Protein 3EGA (pdb70)

B-factor: mean 25.98, std 7.28, range [6.96, 54.52]

GO terms:
  GO:0001934 positive regulation of protein phosphorylation (P, IDA)
  GO:0043410 positive regulation of MAPK cascade (P, IDA)
  GO:0043123 positive regulation of can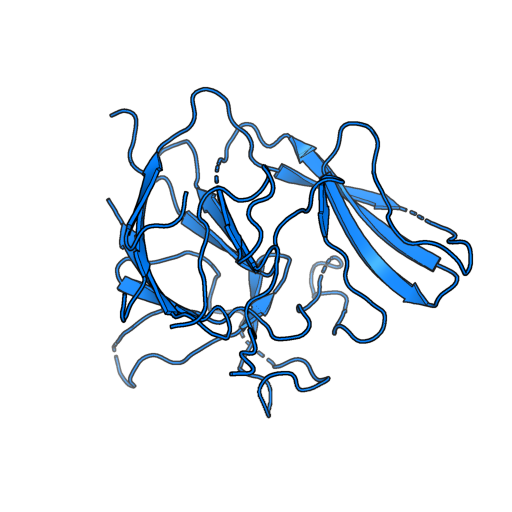onical NF-kappaB signal transduction (P, TAS)
  GO:0005829 cytosol (C, TAS)
  GO:0034450 ubiquitin-ubiquitin ligase activity (F, TAS)
  GO:0005515 protein binding (F, IPI)

Solvent-accessible surface area: 11486 Å² total

Organism: Homo sapiens (NCBI:txid9606)

Secondary structure (DSSP, 8-state):
---EEEEEEETT----SEEEEE--SS--EEEEEEE--B--TT-----BTTBEEEEEE-SSSBEEEEEEEEETTB--EEES--STT-SEE----------S-SS-EEEEEBSSTT--EEEEES---TTSEEEE-TTS-B---TT---B--SS-EE------------EE-TTS-EEPPPSSTT-SS----TT--SBPPTT-EEE-SS-EEEEEE-

Nearest PDB structures (foldseek):
  3ega-assembly1_A  TM=1.005E+00  e=2.856E-40  Homo sapiens
  3egb-assembly1_A  TM=9.283E-01  e=4.447E-31  Homo sapiens
  3egb-assembly2_B  TM=9.511E-01  e=1.484E-30  Homo sapiens
  6hc1-assembly2_B  TM=6.056E-01  e=3.692E-02  Bdellovibrio bacteriovorus HD100
  3umz-assembly1_A  TM=5.426E-01  e=3.692E-02  Homo sapiens

Sequence (214 aa):
EPVKYGELVVLGYRRKSRFALYKRPKANGVKPSTVHIISTPQASKAISCCKGQHSISYTLSRNQTVVVEYTHDKDTDFQVGRSTESPIDFVVVTDTQITQSTISRFACRIVCDRNEPYTARIFAAGFDSSSKNIFLLGEKAAKWKNPDGHDGLTTNGVLVHPRESQPGVVWREISVVCGDVYTLRETTRSAQQRGKVESETNVLQDGSLIDLCGATLLWRTA

Foldseek 3Di:
DLAWFWKKAWPLAVEHRIGTDGQDPFAPDKAWDDKDDFADLPDDDDADVPWAWEWAAQDSTDIIITTIHTDRFKHAWEWCAPPPRHRYHDFFSVDDDGFFHRTFKDWMWGSDPPTWIFIAGGAQDPSSYHYDHNLWDDDQDPVRHWTAHQQFKWKAACVDDGDAIWTATRVWDTFRDDPDGRDSDTGHDPVDTRTDDAQMWMDRGRIIMGIHGD

Radius of gyration: 16.95 Å; Cα contacts (8 Å, |Δi|>4): 552; chains: 1; bounding box: 41×47×41 Å

Structure (mmCIF, N/CA/C/O backbone):
data_3EGA
#
_entry.id   3EGA
#
_cell.length_a   83.650
_cell.length_b   86.137
_cell.length_c   162.767
_cell.angle_alpha   90.000
_cell.angle_beta   90.000
_cell.angle_gamma   90.000
#
_symmetry.space_group_name_H-M   'F 2 2 2'
#
loop_
_entity.id
_entity.type
_entity.pdbx_description
1 polymer 'Protein pellino homolog 2'
2 non-polymer 'SULFATE ION'
3 water water
#
loop_
_atom_site.group_PDB
_atom_site.id
_atom_site.type_symbol
_atom_site.label_atom_id
_atom_site.label_alt_id
_atom_site.label_comp_id
_atom_site.label_asym_id
_atom_site.label_entity_id
_atom_site.label_seq_id
_atom_site.pdbx_PDB_ins_code
_atom_site.Cartn_x
_atom_site.Cartn_y
_atom_site.Cartn_z
_atom_site.occupancy
_atom_site.B_iso_or_equiv
_atom_site.auth_seq_id
_atom_site.auth_comp_id
_atom_site.auth_asym_id
_atom_site.auth_atom_id
_atom_site.pdbx_PDB_model_num
ATOM 1 N N . GLU A 1 3 ? 48.519 27.668 40.434 1.00 45.29 15 GLU A N 1
ATOM 2 C CA . GLU A 1 3 ? 47.148 28.275 40.483 1.00 44.85 15 GLU A CA 1
ATOM 3 C C . GLU A 1 3 ? 46.272 27.594 39.426 1.00 43.64 15 GLU A C 1
ATOM 4 O O . GLU A 1 3 ? 45.955 28.215 38.411 1.00 45.13 15 GLU A O 1
ATOM 6 N N . PRO A 1 4 ? 45.849 26.331 39.658 1.00 42.01 16 PRO A N 1
ATOM 7 C CA . PRO A 1 4 ? 45.552 25.542 40.865 1.00 40.28 16 PRO A CA 1
ATOM 8 C C . PRO A 1 4 ? 46.303 26.016 42.098 1.00 38.22 16 PRO A C 1
ATOM 9 O O . PRO A 1 4 ? 47.508 25.805 42.188 1.00 39.08 16 PRO A O 1
ATOM 13 N N . VAL A 1 5 ? 45.598 26.658 43.026 1.00 35.73 17 VAL A N 1
ATOM 14 C CA . VAL A 1 5 ? 46.233 27.280 44.188 1.00 33.82 17 VAL A CA 1
ATOM 15 C C . VAL A 1 5 ? 46.959 26.215 45.020 1.00 32.44 17 VAL A C 1
ATOM 16 O O . VAL A 1 5 ? 46.348 25.232 45.419 1.00 30.33 17 VAL A O 1
ATOM 20 N N . LYS A 1 6 ? 48.256 26.414 45.226 1.00 30.39 18 LYS A N 1
ATOM 21 C CA . LYS A 1 6 ? 49.060 25.563 46.098 1.00 30.12 18 LYS A CA 1
ATOM 22 C C . LYS A 1 6 ? 49.085 26.180 47.506 1.00 29.46 18 LYS A C 1
ATOM 23 O O . LYS A 1 6 ? 49.503 27.340 47.681 1.00 28.72 18 LYS A O 1
ATOM 29 N N . TYR A 1 7 ? 48.628 25.406 48.505 1.00 27.57 19 TYR A N 1
ATOM 30 C CA . TYR A 1 7 ? 48.630 25.854 49.902 1.00 26.02 19 TYR A CA 1
ATOM 31 C C . TYR A 1 7 ? 50.019 25.774 50.541 1.00 25.79 19 TYR A C 1
ATOM 32 O O . TYR A 1 7 ? 50.388 26.607 51.375 1.00 25.85 19 TYR A O 1
ATOM 41 N N . GLY A 1 8 ? 50.762 24.741 50.163 1.00 26.30 20 GLY A N 1
ATOM 42 C CA . GLY A 1 8 ? 52.037 24.432 50.762 1.00 26.42 20 GLY A CA 1
ATOM 43 C C . GLY A 1 8 ? 52.458 22.995 50.519 1.00 27.02 20 GLY A C 1
ATOM 44 O O . GLY A 1 8 ? 51.868 22.281 49.707 1.00 26.11 20 GLY A O 1
ATOM 45 N N . GLU A 1 9 ? 53.482 22.574 51.260 1.00 27.12 21 GLU A N 1
ATOM 46 C CA . GLU A 1 9 ? 54.134 21.295 51.045 1.00 27.71 21 GLU A CA 1
ATOM 47 C C . GLU A 1 9 ? 54.531 20.688 52.377 1.00 27.45 21 GLU A C 1
ATOM 48 O O . GLU A 1 9 ? 55.044 21.406 53.246 1.00 27.20 21 GLU A O 1
ATOM 54 N N . LEU A 1 10 ? 54.278 19.382 52.528 1.00 27.22 22 LEU A N 1
ATOM 55 C CA . LEU A 1 10 ? 54.792 18.597 53.641 1.00 26.62 22 LEU A CA 1
ATOM 56 C C . LEU A 1 10 ? 55.960 17.757 53.188 1.00 26.78 22 LEU A C 1
ATOM 57 O O . LEU A 1 10 ? 55.915 17.099 52.146 1.00 27.04 22 LEU A O 1
ATOM 62 N N . VAL A 1 11 ? 57.014 17.789 53.977 1.00 27.17 23 VAL A N 1
ATOM 63 C CA . VAL A 1 11 ? 58.185 17.002 53.696 1.00 27.75 23 VAL A CA 1
ATOM 64 C C . VAL A 1 11 ? 58.482 16.080 54.865 1.00 27.38 23 VAL A C 1
ATOM 65 O O . VAL A 1 11 ? 58.497 16.517 56.023 1.00 27.76 23 VAL A O 1
ATOM 69 N N . VAL A 1 12 ? 58.708 14.809 54.557 1.00 26.85 24 VAL A N 1
ATOM 70 C CA . VAL A 1 12 ? 59.069 13.831 55.578 1.00 27.82 24 VAL A CA 1
ATOM 71 C C . VAL A 1 12 ? 60.568 13.939 55.828 1.00 28.03 24 VAL A C 1
ATOM 72 O O . VAL A 1 12 ? 61.381 13.716 54.916 1.00 27.51 24 VAL A O 1
ATOM 76 N N . LEU A 1 13 ? 60.937 14.274 57.056 1.00 28.25 25 LEU A N 1
ATOM 77 C CA . LEU A 1 13 ? 62.362 14.378 57.391 1.00 29.78 25 LEU A CA 1
ATOM 78 C C . LEU A 1 13 ? 62.957 13.000 57.678 1.00 31.42 25 LEU A C 1
ATOM 79 O O . LEU A 1 13 ? 62.318 12.153 58.294 1.00 30.68 25 LEU A O 1
ATOM 84 N N . GLY A 1 14 ? 64.173 12.759 57.197 1.00 32.89 26 GLY A N 1
ATOM 85 C CA . GLY A 1 14 ? 64.782 11.430 57.301 1.00 34.41 26 GLY A CA 1
ATOM 86 C C . GLY A 1 14 ? 64.202 10.341 56.399 1.00 35.47 26 GLY A C 1
ATOM 87 O O . GLY A 1 14 ? 64.334 9.156 56.698 1.00 35.70 26 GLY A O 1
ATOM 88 N N . TYR A 1 15 ? 63.538 10.751 55.319 1.00 36.19 27 TYR A N 1
ATOM 89 C CA . TYR A 1 15 ? 63.134 9.891 54.186 1.00 38.04 27 TYR A CA 1
ATOM 90 C C . TYR A 1 15 ? 61.636 9.670 54.089 1.00 38.63 27 TYR A C 1
ATOM 91 O O . TYR A 1 15 ? 61.098 9.546 52.978 1.00 40.33 27 TYR A O 1
ATOM 93 N N . ARG A 1 26 ? 49.078 7.994 48.805 1.00 44.14 38 ARG A N 1
ATOM 94 C CA . ARG A 1 26 ? 50.416 7.806 48.237 1.00 43.97 38 ARG A CA 1
ATOM 95 C C . ARG A 1 26 ? 51.544 8.018 49.266 1.00 43.59 38 ARG A C 1
ATOM 96 O O . ARG A 1 26 ? 51.467 8.919 50.112 1.00 42.89 38 ARG A O 1
ATOM 98 N N . ARG A 1 27 ? 52.566 7.159 49.189 1.00 43.29 39 ARG A N 1
ATOM 99 C CA . ARG A 1 27 ? 53.691 7.136 50.143 1.00 43.06 39 ARG A CA 1
ATOM 100 C C . ARG A 1 27 ? 55.003 7.641 49.525 1.00 42.88 39 ARG A C 1
ATOM 101 O O . ARG A 1 27 ? 55.737 6.907 48.837 1.00 43.04 39 ARG A O 1
ATOM 103 N N . LYS A 1 28 ? 55.295 8.905 49.799 1.00 42.05 40 LYS A N 1
ATOM 104 C CA . LYS A 1 28 ? 56.434 9.590 49.210 1.00 41.06 40 LYS A CA 1
ATOM 105 C C . LYS A 1 28 ? 57.148 10.407 50.283 1.00 39.46 40 LYS A C 1
ATOM 106 O O . LYS A 1 28 ? 56.668 10.534 51.408 1.00 38.62 40 LYS A O 1
ATOM 112 N N . SER A 1 29 ? 58.293 10.972 49.933 1.00 37.62 41 SER A N 1
ATOM 113 C CA . SER A 1 29 ? 59.013 11.818 50.868 1.00 36.38 41 SER A CA 1
ATOM 114 C C . SER A 1 29 ? 58.435 13.245 50.942 1.00 34.77 41 SER A C 1
ATOM 115 O O . SER A 1 29 ? 58.821 14.010 51.805 1.00 33.91 41 SER A O 1
ATOM 118 N N . ARG A 1 30 ? 57.517 13.580 50.037 1.00 33.52 42 ARG A N 1
ATOM 119 C CA . ARG A 1 30 ? 57.103 14.954 49.811 1.00 33.84 42 ARG A CA 1
ATOM 120 C C . ARG A 1 30 ? 55.619 14.977 49.391 1.00 32.29 42 ARG A C 1
ATOM 121 O O . ARG A 1 30 ? 55.191 14.155 48.577 1.00 32.32 42 ARG A O 1
ATOM 129 N N . PHE A 1 31 ? 54.835 15.900 49.942 1.00 30.44 43 PHE A N 1
ATOM 130 C CA . PHE A 1 31 ? 53.410 15.986 49.605 1.00 29.70 43 PHE A CA 1
ATOM 131 C C . PHE A 1 31 ? 52.944 17.428 49.386 1.00 28.83 43 PHE A C 1
ATOM 132 O O . PHE A 1 31 ? 53.007 18.257 50.291 1.00 27.57 43 PHE A O 1
ATOM 140 N N . ALA A 1 32 ? 52.496 17.721 48.169 1.00 27.30 44 ALA A N 1
ATOM 141 C CA . ALA A 1 32 ? 51.992 19.049 47.833 1.00 27.46 44 ALA A CA 1
ATOM 142 C C . ALA A 1 32 ? 50.502 19.136 48.119 1.00 26.59 44 ALA A C 1
ATOM 143 O O . ALA A 1 32 ? 49.733 18.267 47.678 1.00 27.25 44 ALA A O 1
ATOM 145 N N . LEU A 1 33 ? 50.097 20.170 48.853 1.00 25.88 45 LEU A N 1
ATOM 146 C CA . LEU A 1 33 ? 48.682 20.416 49.146 1.00 24.68 45 LEU A CA 1
ATOM 147 C C . LEU A 1 33 ? 48.088 21.483 48.208 1.00 25.04 45 LEU A C 1
ATOM 148 O O . LEU A 1 33 ? 48.499 22.634 48.237 1.00 25.22 45 LEU A O 1
ATOM 153 N N . TYR A 1 34 ? 47.105 21.092 47.413 1.00 25.19 46 TYR A N 1
ATOM 154 C CA . TYR A 1 34 ? 46.485 22.011 46.455 1.00 24.81 46 TYR A CA 1
ATOM 155 C C . TYR A 1 34 ? 45.023 22.217 46.737 1.00 24.51 46 TYR A C 1
ATOM 156 O O . TYR A 1 34 ? 44.318 21.278 47.134 1.00 24.24 46 TYR A O 1
ATOM 165 N N . LYS A 1 35 ? 44.540 23.430 46.461 1.00 23.47 47 LYS A N 1
ATOM 166 C CA . LYS A 1 35 ? 43.132 23.733 46.569 1.00 23.98 47 LYS A CA 1
ATOM 167 C C . LYS A 1 35 ? 42.318 22.705 45.769 1.00 24.41 47 LYS A C 1
ATOM 168 O O . LYS A 1 35 ? 42.605 22.437 44.593 1.00 23.66 47 LYS A O 1
ATOM 174 N N . ARG A 1 36 ? 41.350 22.074 46.428 1.00 22.68 48 ARG A N 1
ATOM 175 C CA . ARG A 1 36 ? 40.562 21.018 45.791 1.00 23.67 48 ARG A CA 1
ATOM 176 C C . ARG A 1 36 ? 39.518 21.559 44.799 1.00 23.98 48 ARG A C 1
ATOM 177 O O . ARG A 1 36 ? 39.027 22.664 44.976 1.00 23.75 48 ARG A O 1
ATOM 185 N N . PRO A 1 37 ? 39.146 20.755 43.775 1.00 25.16 49 PRO A N 1
ATOM 186 C CA . PRO A 1 37 ? 37.992 21.144 42.931 1.00 26.10 49 PRO A CA 1
ATOM 187 C C . PRO A 1 37 ? 36.730 21.516 43.719 1.00 27.09 49 PRO A C 1
ATOM 188 O O . PRO A 1 37 ? 36.053 22.467 43.364 1.00 28.07 49 PRO A O 1
ATOM 192 N N . LYS A 1 38 ? 36.432 20.782 44.801 1.00 27.20 50 LYS A N 1
ATOM 193 C CA . LYS A 1 38 ? 35.255 21.022 45.623 1.00 27.48 50 LYS A CA 1
ATOM 194 C C . LYS A 1 38 ? 35.703 21.010 47.082 1.00 25.75 50 LYS A C 1
ATOM 195 O O . LYS A 1 38 ? 36.496 20.157 47.458 1.00 25.67 50 LYS A O 1
ATOM 201 N N . ALA A 1 39 ? 35.201 21.941 47.875 1.00 25.17 51 ALA A N 1
ATOM 202 C CA . ALA A 1 39 ? 35.599 22.020 49.294 1.00 24.80 51 ALA A CA 1
ATOM 203 C C . ALA A 1 39 ? 35.256 20.691 49.974 1.00 23.78 51 ALA A C 1
ATOM 204 O O . ALA A 1 39 ? 34.179 20.145 49.745 1.00 24.22 51 ALA A O 1
ATOM 206 N N . ASN A 1 40 ? 36.180 20.177 50.790 1.00 23.23 52 ASN A N 1
ATOM 207 C CA . ASN A 1 40 ? 35.896 18.971 51.603 1.00 22.39 52 ASN A CA 1
ATOM 208 C C . ASN A 1 40 ? 36.054 19.217 53.093 1.00 22.22 52 ASN A C 1
ATOM 209 O O . ASN A 1 40 ? 36.071 18.268 53.884 1.00 21.96 52 ASN A O 1
ATOM 214 N N . GLY A 1 41 ? 36.180 20.490 53.465 1.00 22.89 53 GLY A N 1
ATOM 215 C CA . GLY A 1 41 ? 36.405 20.864 54.871 1.00 22.53 53 GLY A CA 1
ATOM 216 C C . GLY A 1 41 ? 35.220 20.538 55.764 1.00 22.33 53 GLY A C 1
ATOM 217 O O . GLY A 1 41 ? 34.080 20.375 55.291 1.00 21.71 53 GLY A O 1
ATOM 218 N N . VAL A 1 42 ? 35.480 20.440 57.070 1.00 21.65 54 VAL A N 1
ATOM 219 C CA . VAL A 1 42 ? 34.390 20.181 58.017 1.00 21.46 54 VAL A CA 1
ATOM 220 C C . VAL A 1 42 ? 34.501 21.108 59.227 1.00 21.72 54 VAL A C 1
ATOM 221 O O . VAL A 1 42 ? 35.599 21.611 59.554 1.00 20.33 54 VAL A O 1
ATOM 225 N N . LYS A 1 43 ? 33.356 21.338 59.858 1.00 21.14 55 LYS A N 1
ATOM 226 C CA . LYS A 1 43 ? 33.292 22.179 61.061 1.00 22.89 55 LYS A CA 1
ATOM 227 C C . LYS A 1 43 ? 32.403 21.552 62.122 1.00 22.50 55 LYS A C 1
ATOM 228 O O . LYS A 1 43 ? 31.454 20.868 61.774 1.00 21.14 55 LYS A O 1
ATOM 234 N N . PRO A 1 44 ? 32.701 21.798 63.417 1.00 23.76 56 PRO A N 1
ATOM 235 C CA . PRO A 1 44 ? 31.850 21.246 64.489 1.00 24.25 56 PRO A CA 1
ATOM 236 C C . PRO A 1 44 ? 30.408 21.753 64.443 1.00 24.30 56 PRO A C 1
ATOM 237 O O . PRO A 1 44 ? 30.157 22.932 64.144 1.00 24.64 56 PRO A O 1
ATOM 241 N N . SER A 1 45 ? 29.480 20.838 64.710 1.00 24.38 57 SER A N 1
ATOM 242 C CA . SER A 1 45 ? 28.053 21.081 64.623 1.00 24.92 57 SER A CA 1
ATOM 243 C C . SER A 1 45 ? 27.374 20.401 65.825 1.00 25.16 57 SER A C 1
ATOM 244 O O . SER A 1 45 ? 27.928 20.420 66.933 1.00 26.29 57 SER A O 1
ATOM 247 N N . THR A 1 46 ? 26.227 19.764 65.605 1.00 24.52 58 THR A N 1
ATOM 248 C CA . THR A 1 46 ? 25.350 19.324 66.702 1.00 25.57 58 THR A CA 1
ATOM 249 C C . THR A 1 46 ? 26.037 18.298 67.610 1.00 24.68 58 THR A C 1
ATOM 250 O O . THR A 1 46 ? 26.739 17.426 67.124 1.00 23.44 58 THR A O 1
ATOM 254 N N . VAL A 1 47 ? 25.823 18.440 68.917 1.00 24.61 59 VAL A N 1
ATOM 255 C CA . VAL A 1 47 ? 26.393 17.521 69.908 1.00 24.31 59 VAL A CA 1
ATOM 256 C C . VAL A 1 47 ? 25.303 16.548 70.370 1.00 24.78 59 VAL A C 1
ATOM 257 O O . VAL A 1 47 ? 24.189 16.985 70.703 1.00 24.00 59 VAL A O 1
ATOM 261 N N . HIS A 1 48 ? 25.619 15.249 70.399 1.00 24.81 60 HIS A N 1
ATOM 262 C CA . HIS A 1 48 ? 24.660 14.206 70.783 1.00 26.00 60 HIS A CA 1
ATOM 263 C C . HIS A 1 48 ? 25.203 13.362 71.926 1.00 26.30 60 HIS A C 1
ATOM 264 O O . HIS A 1 48 ? 26.391 13.070 71.983 1.00 25.54 60 HIS A O 1
ATOM 279 N N . ILE A 1 50 ? 24.963 9.682 73.157 1.00 24.91 62 ILE A N 1
ATOM 280 C CA A ILE A 1 50 ? 24.534 8.398 72.594 0.50 24.35 62 ILE A CA 1
ATOM 281 C CA B ILE A 1 50 ? 24.459 8.414 72.646 0.50 24.12 62 ILE A CA 1
ATOM 282 C C . ILE A 1 50 ? 24.770 7.235 73.558 1.00 24.16 62 ILE A C 1
ATOM 283 O O . ILE A 1 50 ? 25.834 7.159 74.176 1.00 22.60 62 ILE A O 1
ATOM 292 N N . SER A 1 51 ? 23.803 6.314 73.643 1.00 24.11 63 SER A N 1
ATOM 293 C CA . SER A 1 51 ? 23.983 5.071 74.391 1.00 24.89 63 SER A CA 1
ATOM 294 C C . SER A 1 51 ? 24.643 4.023 73.511 1.00 24.58 63 SER A C 1
ATOM 295 O O . SER A 1 51 ? 24.225 3.798 72.366 1.00 24.19 63 SER A O 1
ATOM 298 N N . THR A 1 52 ? 25.675 3.387 74.047 1.00 24.06 64 THR A N 1
ATOM 299 C CA . THR A 1 52 ? 26.463 2.392 73.305 1.00 23.89 64 THR A CA 1
ATOM 300 C C . THR A 1 52 ? 26.361 0.983 73.907 1.00 25.19 64 THR A C 1
ATOM 301 O O . THR A 1 52 ? 26.530 0.820 75.118 1.00 23.39 64 THR A O 1
ATOM 305 N N . PRO A 1 53 ? 26.158 -0.051 73.047 1.00 26.37 65 PRO A N 1
ATOM 306 C CA . PRO A 1 53 ? 26.195 -1.427 73.565 1.00 26.44 65 PRO A CA 1
ATOM 307 C C . PRO A 1 53 ? 27.618 -1.786 73.983 1.00 27.00 65 PRO A C 1
ATOM 308 O O . PRO A 1 53 ? 28.583 -1.189 73.494 1.00 26.05 65 PRO A O 1
ATOM 312 N N . GLN A 1 54 ? 27.744 -2.751 74.883 1.00 27.83 66 GLN A N 1
ATOM 313 C CA . GLN A 1 54 ? 29.082 -3.202 75.310 1.00 28.88 66 GLN A CA 1
ATOM 314 C C . GLN A 1 54 ? 29.956 -3.580 74.109 1.00 28.46 66 GLN A C 1
ATOM 315 O O . GLN A 1 54 ? 31.172 -3.377 74.117 1.00 28.85 66 GLN A O 1
ATOM 321 N N . ALA A 1 55 ? 29.327 -4.095 73.064 1.00 27.55 67 ALA A N 1
ATOM 322 C CA . ALA A 1 55 ? 30.081 -4.609 71.929 1.00 28.02 67 ALA A CA 1
ATOM 323 C C . ALA A 1 55 ? 30.401 -3.554 70.841 1.00 26.96 67 ALA A C 1
ATOM 324 O O . ALA A 1 55 ? 30.958 -3.900 69.807 1.00 26.62 67 ALA A O 1
ATOM 326 N N . SER A 1 56 ? 30.066 -2.282 71.074 1.00 27.75 68 SER A N 1
ATOM 327 C CA . SER A 1 56 ? 30.260 -1.227 70.048 1.00 27.74 68 SER A CA 1
ATOM 328 C C . SER A 1 56 ? 31.706 -1.157 69.562 1.00 27.51 68 SER A C 1
ATOM 329 O O . SER A 1 56 ? 32.651 -1.097 70.379 1.00 26.77 68 SER A O 1
ATOM 332 N N . LYS A 1 57 ? 31.862 -1.192 68.239 1.00 26.69 69 LYS A N 1
ATOM 333 C CA . LYS A 1 57 ? 33.177 -1.127 67.564 1.00 27.98 69 LYS A CA 1
ATOM 334 C C . LYS A 1 57 ? 33.345 0.107 66.666 1.00 28.24 69 LYS A C 1
ATOM 335 O O . LYS A 1 57 ? 34.476 0.524 66.365 1.00 27.59 69 LYS A O 1
ATOM 341 N N . ALA A 1 58 ? 32.228 0.677 66.209 1.00 29.13 70 ALA A N 1
ATOM 342 C CA . ALA A 1 58 ? 32.279 1.895 65.395 1.00 28.87 70 ALA A CA 1
ATOM 343 C C . ALA A 1 58 ? 30.998 2.692 65.548 1.00 29.57 70 ALA A C 1
ATOM 344 O O . ALA A 1 58 ? 29.919 2.112 65.742 1.00 28.92 70 ALA A O 1
ATOM 346 N N . ILE A 1 59 ? 31.133 4.016 65.472 1.00 29.34 71 ILE A N 1
ATOM 347 C CA . ILE A 1 59 ? 29.991 4.931 65.464 1.00 30.18 71 ILE A CA 1
ATOM 348 C C . ILE A 1 59 ? 30.093 5.780 64.196 1.00 30.54 71 ILE A C 1
ATOM 349 O O . ILE A 1 59 ? 31.193 6.182 63.773 1.00 30.41 71 ILE A O 1
ATOM 354 N N . SER A 1 60 ? 28.946 6.039 63.579 1.00 30.68 72 SER A N 1
ATOM 355 C CA . SER A 1 60 ? 28.901 6.831 62.356 1.00 31.76 72 SER A CA 1
ATOM 356 C C . SER A 1 60 ? 27.653 7.716 62.339 1.00 31.33 72 SER A C 1
ATOM 357 O O . SER A 1 60 ? 26.572 7.290 62.747 1.00 31.64 72 SER A O 1
ATOM 360 N N . CYS A 1 61 ? 27.833 8.950 61.876 1.00 31.52 73 CYS A N 1
ATOM 361 C CA A CYS A 1 61 ? 26.724 9.866 61.702 0.50 31.49 73 CYS A CA 1
ATOM 362 C CA B CYS A 1 61 ? 26.739 9.903 61.698 0.50 31.57 73 CYS A CA 1
ATOM 363 C C . CYS A 1 61 ? 26.356 9.914 60.224 1.00 31.93 73 CYS A C 1
ATOM 364 O O . CYS A 1 61 ? 27.151 10.372 59.389 1.00 31.48 73 CYS A O 1
ATOM 369 N N . LYS A 1 62 ? 25.155 9.434 59.905 1.00 31.76 74 LYS A N 1
ATOM 370 C CA . LYS A 1 62 ? 24.706 9.338 58.507 1.00 31.67 74 LYS A CA 1
ATOM 371 C C . LYS A 1 62 ? 24.987 10.616 57.716 1.00 31.36 74 LYS A C 1
ATOM 372 O O . LYS A 1 62 ? 24.479 11.687 58.041 1.00 31.05 74 LYS A O 1
ATOM 374 N N . GLY A 1 63 ? 25.834 10.490 56.701 1.00 31.28 75 GLY A N 1
ATOM 375 C CA . GLY A 1 63 ? 26.105 11.578 55.770 1.00 30.74 75 GLY A CA 1
ATOM 376 C C . GLY A 1 63 ? 27.083 12.625 56.271 1.00 30.32 75 GLY A C 1
ATOM 377 O O . GLY A 1 63 ? 27.405 13.568 55.524 1.00 30.14 75 GLY A O 1
ATOM 378 N N . GLN A 1 64 ? 27.574 12.451 57.511 1.00 28.37 76 GLN A N 1
ATOM 379 C CA . GLN A 1 64 ? 28.428 13.461 58.171 1.00 27.04 76 GLN A CA 1
ATOM 380 C C . GLN A 1 64 ? 29.677 12.861 58.813 1.00 25.40 76 GLN A C 1
ATOM 381 O O . GLN A 1 64 ? 29.788 11.645 58.994 1.00 25.12 76 GLN A O 1
ATOM 387 N N . HIS A 1 65 ? 30.610 13.746 59.151 1.00 23.48 77 HIS A N 1
ATOM 388 C CA . HIS A 1 65 ? 31.809 13.373 59.902 1.00 22.21 77 HIS A CA 1
ATOM 389 C C . HIS A 1 65 ? 31.447 13.497 61.378 1.00 21.30 77 HIS A C 1
ATOM 390 O O . HIS A 1 65 ? 30.448 14.121 61.726 1.00 21.25 77 HIS A O 1
ATOM 397 N N . SER A 1 66 ? 32.242 12.904 62.261 1.00 20.68 78 SER A N 1
ATOM 398 C CA . SER A 1 66 ? 31.880 13.004 63.697 1.00 19.57 78 SER A CA 1
ATOM 399 C C . SER A 1 66 ? 33.104 12.767 64.554 1.00 18.61 78 SER A C 1
ATOM 400 O O . SER A 1 66 ? 34.058 12.129 64.099 1.00 17.54 78 SER A O 1
ATOM 403 N N . ILE A 1 67 ? 33.099 13.312 65.773 1.00 17.36 79 ILE A N 1
ATOM 404 C CA . ILE A 1 67 ? 34.138 12.919 66.751 1.00 17.93 79 ILE A CA 1
ATOM 405 C C . ILE A 1 67 ? 33.416 12.308 67.959 1.00 17.94 79 ILE A C 1
ATOM 406 O O . ILE A 1 67 ? 32.504 12.924 68.473 1.00 18.37 79 ILE A O 1
ATOM 411 N N . SER A 1 68 ? 33.882 11.145 68.393 1.00 17.74 80 SER A N 1
ATOM 412 C CA . SER A 1 68 ? 33.303 10.367 69.523 1.00 18.80 80 SER A CA 1
ATOM 413 C C . SER A 1 68 ? 34.165 10.534 70.760 1.00 17.82 80 SER A C 1
ATOM 414 O O . SER A 1 68 ? 35.328 10.149 70.769 1.00 17.61 80 SER A O 1
ATOM 417 N N . TYR A 1 69 ? 33.587 11.138 71.788 1.00 17.87 81 TYR A N 1
ATOM 418 C CA . TYR A 1 69 ? 34.262 11.280 73.081 1.00 18.11 81 TYR A CA 1
ATOM 419 C C . TYR A 1 69 ? 33.652 10.252 74.027 1.00 18.74 81 TYR A C 1
ATOM 420 O O . TYR A 1 69 ? 32.588 10.494 74.582 1.00 17.79 81 TYR A O 1
ATOM 429 N N . THR A 1 70 ? 34.345 9.123 74.214 1.00 20.47 82 THR A N 1
ATOM 430 C CA . THR A 1 70 ? 33.841 8.005 75.035 1.00 22.55 82 THR A CA 1
ATOM 431 C C . THR A 1 70 ? 33.851 8.400 76.539 1.00 23.64 82 THR A C 1
ATOM 432 O O . THR A 1 70 ? 34.919 8.667 77.115 1.00 24.99 82 THR A O 1
ATOM 436 N N . LEU A 1 71 ? 32.682 8.421 77.173 1.00 22.65 83 LEU A N 1
ATOM 437 C CA . LEU A 1 71 ? 32.570 8.784 78.600 1.00 22.09 83 LEU A CA 1
ATOM 438 C C . LEU A 1 71 ? 32.701 7.546 79.500 1.00 22.39 83 LEU A C 1
ATOM 439 O O . LEU A 1 71 ? 33.245 7.609 80.616 1.00 21.30 83 LEU A O 1
ATOM 444 N N . SER A 1 72 ? 32.173 6.438 78.993 1.00 21.05 84 SER A N 1
ATOM 445 C CA . SER A 1 72 ? 32.150 5.163 79.692 1.00 20.13 84 SER A CA 1
ATOM 446 C C . SER A 1 72 ? 31.839 4.106 78.625 1.00 20.78 84 SER A C 1
ATOM 447 O O . SER A 1 72 ? 31.631 4.444 77.463 1.00 19.50 84 SER A O 1
ATOM 450 N N . ARG A 1 73 ? 31.770 2.834 79.017 1.00 21.65 85 ARG A N 1
ATOM 451 C CA . ARG A 1 73 ? 31.368 1.822 78.053 1.00 23.81 85 ARG A CA 1
ATOM 452 C C . ARG A 1 73 ? 29.877 1.957 77.678 1.00 22.84 85 ARG A C 1
ATOM 453 O O . ARG A 1 73 ? 29.441 1.338 76.722 1.00 22.34 85 ARG A O 1
ATOM 461 N N . ASN A 1 74 ? 29.124 2.785 78.419 1.00 21.92 86 ASN A N 1
ATOM 462 C CA . ASN A 1 74 ? 27.675 2.939 78.189 1.00 21.30 86 ASN A CA 1
ATOM 463 C C . ASN A 1 74 ? 27.283 4.172 77.400 1.00 20.43 86 ASN A C 1
ATOM 464 O O . ASN A 1 74 ? 26.228 4.188 76.815 1.00 19.67 86 ASN A O 1
ATOM 469 N N . GLN A 1 75 ? 28.105 5.215 77.409 1.00 20.21 87 GLN A N 1
ATOM 470 C CA . GLN A 1 75 ? 27.696 6.467 76.778 1.00 20.29 87 GLN A CA 1
ATOM 471 C C . GLN A 1 75 ? 28.875 7.194 76.124 1.00 19.37 87 GLN A C 1
ATOM 472 O O . GLN A 1 75 ? 29.979 7.222 76.648 1.00 20.15 87 GLN A O 1
ATOM 478 N N . THR A 1 76 ? 28.594 7.788 74.975 1.00 19.41 88 THR A N 1
ATOM 479 C CA . THR A 1 76 ? 29.602 8.537 74.230 1.00 18.55 88 THR A CA 1
ATOM 480 C C . THR A 1 76 ? 28.951 9.874 73.865 1.00 18.83 88 THR A C 1
ATOM 481 O O . THR A 1 76 ? 27.758 9.929 73.533 1.00 19.07 88 THR A O 1
ATOM 485 N N . VAL A 1 77 ? 29.720 10.953 73.988 1.00 17.84 89 VAL A N 1
ATOM 486 C CA . VAL A 1 77 ? 29.342 12.225 73.392 1.00 18.29 89 VAL A CA 1
ATOM 487 C C . VAL A 1 77 ? 29.817 12.234 71.939 1.00 18.69 89 VAL A C 1
ATOM 488 O O . VAL A 1 77 ? 31.000 12.058 71.691 1.00 18.32 89 VAL A O 1
ATOM 492 N N . VAL A 1 78 ? 28.878 12.423 71.000 1.00 18.29 90 VAL A N 1
ATOM 493 C CA . VAL A 1 78 ? 29.196 12.456 69.576 1.00 19.60 90 VAL A CA 1
ATOM 494 C C . VAL A 1 78 ? 29.012 13.873 69.066 1.00 20.20 90 VAL A C 1
ATOM 495 O O . VAL A 1 78 ? 27.893 14.406 69.108 1.00 20.58 90 VAL A O 1
ATOM 499 N N . VAL A 1 79 ? 30.115 14.472 68.598 1.00 20.32 91 VAL A N 1
ATOM 500 C CA . VAL A 1 79 ? 30.064 15.820 68.024 1.00 20.08 91 VAL A CA 1
ATOM 501 C C . VAL A 1 79 ? 30.006 15.636 66.508 1.00 20.59 91 VAL A C 1
ATOM 502 O O . VAL A 1 79 ? 30.947 15.128 65.897 1.00 19.46 91 VAL A O 1
ATOM 506 N N . GLU A 1 80 ? 28.874 16.021 65.934 1.00 21.40 92 GLU A N 1
ATOM 507 C CA . GLU A 1 80 ? 28.680 15.958 64.496 1.00 23.67 92 GLU A CA 1
ATOM 508 C C . GLU A 1 80 ? 29.508 17.096 63.839 1.00 23.04 92 GLU A C 1
ATOM 509 O O . GLU A 1 80 ? 29.640 18.162 64.409 1.00 24.70 92 GLU A O 1
ATOM 515 N N . TYR A 1 81 ? 30.092 16.817 62.679 1.00 22.92 93 TYR A N 1
ATOM 516 C CA . TYR A 1 81 ? 30.904 17.766 61.900 1.00 23.30 93 TYR A CA 1
ATOM 517 C C . TYR A 1 81 ? 30.376 17.863 60.483 1.00 24.79 93 TYR A C 1
ATOM 518 O O . TYR A 1 81 ? 30.419 16.884 59.713 1.00 25.49 93 TYR A O 1
ATOM 527 N N . THR A 1 82 ? 29.918 19.059 60.144 1.00 24.57 94 THR A N 1
ATOM 528 C CA . THR A 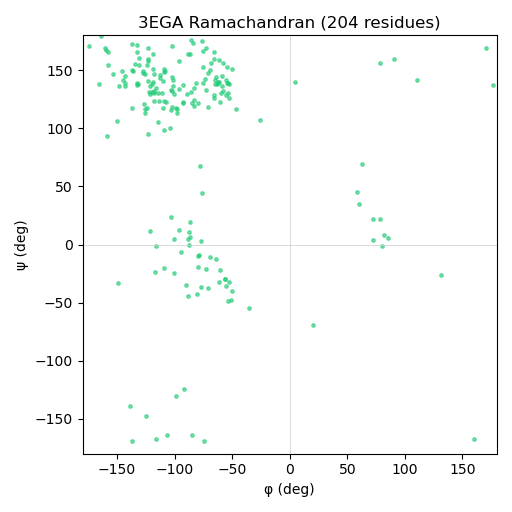1 82 ? 29.183 19.293 58.897 1.00 26.22 94 THR A CA 1
ATOM 529 C C . THR A 1 82 ? 30.089 19.950 57.828 1.00 26.12 94 THR A C 1
ATOM 530 O O . THR A 1 82 ? 31.207 20.368 58.117 1.00 23.87 94 THR A O 1
ATOM 534 N N . HIS A 1 83 ? 29.593 20.036 56.594 1.00 26.10 95 HIS A N 1
ATOM 535 C CA . HIS A 1 83 ? 30.351 20.620 55.494 1.00 26.81 95 HIS A CA 1
ATOM 536 C C . HIS A 1 83 ? 30.784 22.065 55.761 1.00 27.14 95 HIS A C 1
ATOM 537 O O . HIS A 1 83 ? 29.978 22.898 56.225 1.00 27.25 95 HIS A O 1
ATOM 544 N N . ASP A 1 84 ? 32.070 22.335 55.504 1.00 26.89 96 ASP A N 1
ATOM 545 C CA . ASP A 1 84 ? 32.618 23.684 55.540 1.00 27.44 96 ASP A CA 1
ATOM 546 C C . ASP A 1 84 ? 33.057 24.071 54.120 1.00 27.37 96 ASP A C 1
ATOM 547 O O . ASP A 1 84 ? 34.073 23.592 53.616 1.00 26.16 96 ASP A O 1
ATOM 552 N N . LYS A 1 85 ? 32.251 24.933 53.493 1.00 27.93 97 LYS A N 1
ATOM 553 C CA . LYS A 1 85 ? 32.494 25.456 52.141 1.00 28.80 97 LYS A CA 1
ATOM 554 C C . LYS A 1 85 ? 33.820 26.238 52.008 1.00 28.47 97 LYS A C 1
ATOM 555 O O . LYS A 1 85 ? 34.374 26.391 50.902 1.00 28.79 97 LYS A O 1
ATOM 561 N N . ASP A 1 86 ? 34.333 26.722 53.134 1.00 27.84 98 ASP A N 1
ATOM 562 C CA . ASP A 1 86 ? 35.512 27.595 53.137 1.00 27.99 98 ASP A CA 1
ATOM 563 C C . ASP A 1 86 ? 36.864 26.924 53.351 1.00 26.61 98 ASP A C 1
ATOM 564 O O . ASP A 1 86 ? 37.877 27.603 53.321 1.00 26.40 98 ASP A O 1
ATOM 569 N N . THR A 1 87 ? 36.892 25.624 53.645 1.00 25.75 99 THR A N 1
ATOM 570 C CA . THR A 1 87 ? 38.181 24.977 53.853 1.00 24.32 99 THR A CA 1
ATOM 571 C C . THR A 1 87 ? 38.355 23.677 53.079 1.00 23.62 99 THR A C 1
ATOM 572 O O . THR A 1 87 ? 37.389 23.055 52.640 1.00 23.42 99 THR A O 1
ATOM 576 N N . ASP A 1 88 ? 39.622 23.294 52.926 1.00 22.97 100 ASP A N 1
ATOM 577 C CA . ASP A 1 88 ? 39.962 21.982 52.434 1.00 22.10 100 ASP A CA 1
ATOM 578 C C . ASP A 1 88 ? 40.690 21.255 53.548 1.00 22.05 100 ASP A C 1
ATOM 579 O O . ASP A 1 88 ? 41.403 21.872 54.338 1.00 20.61 100 ASP A O 1
ATOM 592 N N . PHE A 1 90 ? 43.133 17.783 54.556 1.00 19.43 102 PHE A N 1
ATOM 593 C CA . PHE A 1 90 ? 44.067 16.783 54.096 1.00 19.47 102 PHE A CA 1
ATOM 594 C C . PHE A 1 90 ? 44.470 15.958 55.316 1.00 18.94 102 PHE A C 1
ATOM 595 O O . PHE A 1 90 ? 44.714 16.534 56.377 1.00 19.13 102 PHE A O 1
ATOM 603 N N . GLN A 1 91 ? 44.540 14.639 55.158 1.00 17.38 103 GLN A N 1
ATOM 604 C CA . GLN A 1 91 ? 44.847 13.747 56.290 1.00 17.54 103 GLN A CA 1
ATOM 605 C C . GLN A 1 91 ? 46.124 12.963 56.079 1.00 17.80 103 GLN A C 1
ATOM 606 O O . GLN A 1 91 ? 46.365 12.447 54.998 1.00 17.90 103 GLN A O 1
ATOM 612 N N . VAL A 1 92 ? 46.882 12.837 57.164 1.00 17.79 104 VAL A N 1
ATOM 613 C CA . VAL A 1 92 ? 48.148 12.143 57.166 1.00 17.92 104 VAL A CA 1
ATOM 614 C C . VAL A 1 92 ? 48.010 10.995 58.159 1.00 17.81 104 VAL A C 1
ATOM 615 O O . VAL A 1 92 ? 47.421 11.167 59.219 1.00 16.88 104 VAL A O 1
ATOM 619 N N . GLY A 1 93 ? 48.536 9.831 57.790 1.00 17.86 105 GLY A N 1
ATOM 620 C CA . GLY A 1 93 ? 48.475 8.659 58.669 1.00 18.59 105 GLY A CA 1
ATOM 621 C C . GLY A 1 93 ? 49.250 7.491 58.103 1.00 18.76 105 GLY A C 1
ATOM 622 O O . GLY A 1 93 ? 49.686 7.532 56.959 1.00 19.31 105 GLY A O 1
ATOM 623 N N . ARG A 1 94 ? 49.413 6.452 58.916 1.00 18.49 106 ARG A N 1
ATOM 624 C CA . ARG A 1 94 ? 50.076 5.219 58.488 1.00 19.50 106 ARG A CA 1
ATOM 625 C C . ARG A 1 94 ? 49.107 4.334 57.683 1.00 19.43 106 ARG A C 1
ATOM 626 O O . ARG A 1 94 ? 49.549 3.480 56.900 1.00 19.48 106 ARG A O 1
ATOM 634 N N . SER A 1 95 ? 47.802 4.578 57.840 1.00 18.96 107 SER A N 1
ATOM 635 C CA . SER A 1 95 ? 46.752 3.851 57.064 1.00 20.40 107 SER A CA 1
ATOM 636 C C . SER A 1 95 ? 46.816 4.146 55.581 1.00 20.59 107 SER A C 1
ATOM 637 O O . SER A 1 95 ? 47.073 5.294 55.164 1.00 19.78 107 SER A O 1
ATOM 640 N N . THR A 1 96 ? 46.580 3.111 54.778 1.00 21.30 108 THR A N 1
ATOM 641 C CA . THR A 1 96 ? 46.506 3.305 53.333 1.00 22.13 108 THR A CA 1
ATOM 642 C C . THR A 1 96 ? 45.055 3.352 52.860 1.00 22.90 108 THR A C 1
ATOM 643 O O . THR A 1 96 ? 44.803 3.438 51.643 1.00 23.11 108 THR A O 1
ATOM 647 N N . GLU A 1 97 ? 44.108 3.312 53.809 1.00 22.63 109 GLU A N 1
ATOM 648 C CA . GLU A 1 97 ? 42.699 3.529 53.485 1.00 23.13 109 GLU A CA 1
ATOM 649 C C . GLU A 1 97 ? 42.430 4.879 52.812 1.00 22.63 109 GLU A C 1
ATOM 650 O O . GLU A 1 97 ? 43.218 5.814 52.949 1.00 22.37 109 GLU A O 1
ATOM 656 N N . SER A 1 98 ? 41.321 4.950 52.066 1.00 21.90 110 SER A N 1
ATOM 657 C CA . SER A 1 98 ? 41.030 6.150 51.260 1.00 22.53 110 SER A CA 1
ATOM 658 C C . SER A 1 98 ? 40.976 7.517 52.009 1.00 22.60 110 SER A C 1
ATOM 659 O O . SER A 1 98 ? 41.273 8.551 51.394 1.00 22.09 110 SER A O 1
ATOM 662 N N . PRO A 1 99 ? 40.587 7.550 53.311 1.00 21.04 111 PRO A N 1
ATOM 663 C CA . PRO A 1 99 ? 40.646 8.881 53.967 1.00 20.43 111 PRO A CA 1
ATOM 664 C C . PRO A 1 99 ? 42.042 9.514 54.103 1.00 19.80 111 PRO A C 1
ATOM 665 O O . PRO A 1 99 ? 42.132 10.646 54.478 1.00 19.63 111 PRO A O 1
ATOM 669 N N . ILE A 1 100 ? 43.109 8.765 53.866 1.00 19.37 112 ILE A N 1
ATOM 670 C CA . ILE A 1 100 ? 44.447 9.281 54.065 1.00 19.45 112 ILE A CA 1
ATOM 671 C C . ILE A 1 100 ? 44.907 9.843 52.719 1.00 20.35 112 ILE A C 1
ATOM 672 O O . ILE A 1 100 ? 44.896 9.129 51.714 1.00 20.15 112 ILE A O 1
ATOM 677 N N . ASP A 1 101 ? 45.260 11.125 52.723 1.00 19.38 113 ASP A N 1
ATOM 678 C CA . ASP A 1 101 ? 45.846 11.791 51.550 1.00 21.06 113 ASP A CA 1
ATOM 679 C C . ASP A 1 101 ? 47.328 11.482 51.425 1.00 21.06 113 ASP A C 1
ATOM 680 O O . ASP A 1 101 ? 47.826 11.187 50.339 1.00 22.53 113 ASP A O 1
ATOM 685 N N . PHE A 1 102 ? 48.028 11.520 52.546 1.00 21.10 114 PHE A N 1
ATOM 686 C CA . PHE A 1 102 ? 49.449 11.338 52.572 1.00 21.22 114 PHE A CA 1
ATOM 687 C C . PHE A 1 102 ? 49.795 10.221 53.542 1.00 21.20 114 PHE A C 1
ATOM 688 O O . PHE A 1 102 ? 49.600 10.364 54.749 1.00 18.66 114 PHE A O 1
ATOM 696 N N . VAL A 1 103 ? 50.302 9.116 52.989 1.00 20.67 115 VAL A N 1
ATOM 697 C CA . VAL A 1 103 ? 50.737 7.955 53.788 1.00 20.97 115 VAL A CA 1
ATOM 698 C C . VAL A 1 103 ? 52.151 8.133 54.328 1.00 21.39 115 VAL A C 1
ATOM 699 O O . VAL A 1 103 ? 53.112 8.379 53.561 1.00 22.17 115 VAL A O 1
ATOM 703 N N . VAL A 1 104 ? 52.293 8.024 55.646 1.00 22.07 116 VAL A N 1
ATOM 704 C CA A VAL A 1 104 ? 53.607 8.164 56.287 0.50 24.02 116 VAL A CA 1
ATOM 705 C CA B VAL A 1 104 ? 53.602 8.158 56.298 0.50 23.95 116 VAL A CA 1
ATOM 706 C C . VAL A 1 104 ? 53.885 6.917 57.145 1.00 25.45 116 VAL A C 1
ATOM 707 O O . VAL A 1 104 ? 52.982 6.412 57.824 1.00 26.69 116 VAL A O 1
ATOM 714 N N . THR A 1 105 ? 55.124 6.431 57.096 1.00 26.55 117 THR A N 1
ATOM 715 C CA . THR A 1 105 ? 55.571 5.318 57.956 1.00 29.19 117 THR A CA 1
ATOM 716 C C . THR A 1 105 ? 56.777 5.713 58.796 1.00 29.18 117 THR A C 1
ATOM 717 O O . THR A 1 105 ? 57.364 6.789 58.594 1.00 29.13 117 THR A O 1
ATOM 721 N N . ASP A 1 106 ? 57.135 4.869 59.763 1.00 29.93 118 ASP A N 1
ATOM 722 C CA . ASP A 1 106 ? 58.157 5.224 60.745 1.00 29.84 118 ASP A CA 1
ATOM 723 C C . ASP A 1 106 ? 59.507 5.396 60.089 1.00 31.50 118 ASP A C 1
ATOM 724 O O . ASP A 1 106 ? 59.889 4.598 59.216 1.00 30.79 118 ASP A O 1
ATOM 729 N N . THR A 1 107 ? 60.209 6.439 60.525 1.00 31.89 119 THR A N 1
ATOM 730 C CA . THR A 1 107 ? 61.506 6.814 59.971 1.00 33.92 119 THR A CA 1
ATOM 731 C C . THR A 1 107 ? 62.594 5.883 60.488 1.00 34.76 119 THR A C 1
ATOM 732 O O . THR A 1 107 ? 63.196 5.147 59.688 1.00 35.99 119 THR A O 1
ATOM 736 N N . GLN A 1 118 ? 63.703 -8.395 62.328 1.00 37.89 130 GLN A N 1
ATOM 737 C CA . GLN A 1 118 ? 62.650 -9.391 62.141 1.00 37.50 130 GLN A CA 1
ATOM 738 C C . GLN A 1 118 ? 61.280 -8.849 62.556 1.00 36.77 130 GLN A C 1
ATOM 739 O O . GLN A 1 118 ? 60.326 -8.884 61.770 1.00 36.48 130 GLN A O 1
ATOM 741 N N . ILE A 1 119 ? 61.179 -8.367 63.792 1.00 35.53 131 ILE A N 1
ATOM 742 C CA . ILE A 1 119 ? 59.909 -7.843 64.297 1.00 34.52 131 ILE A CA 1
ATOM 743 C C . ILE A 1 119 ? 60.010 -6.331 64.373 1.00 33.82 131 ILE A C 1
ATOM 744 O O . ILE A 1 119 ? 60.885 -5.781 65.037 1.00 34.08 131 ILE A O 1
ATOM 749 N N . THR A 1 120 ? 59.096 -5.680 63.676 1.00 32.47 132 THR A N 1
ATOM 750 C CA . THR A 1 120 ? 59.069 -4.233 63.523 1.00 31.90 132 THR A CA 1
ATOM 751 C C . THR A 1 120 ? 57.880 -3.692 64.318 1.00 29.61 132 THR A C 1
ATOM 752 O O . THR A 1 120 ? 56.863 -4.377 64.482 1.00 29.21 132 THR A O 1
ATOM 756 N N . GLN A 1 121 ? 58.012 -2.485 64.851 1.00 27.16 133 GLN A N 1
ATOM 757 C CA . GLN A 1 121 ? 56.852 -1.836 65.453 1.00 24.99 133 GLN A CA 1
ATOM 758 C C . GLN A 1 121 ? 56.649 -0.444 64.898 1.00 24.70 133 GLN A C 1
ATOM 759 O O . GLN A 1 121 ? 57.612 0.234 64.552 1.00 24.49 133 GLN A O 1
ATOM 765 N N . SER A 1 122 ? 55.396 -0.027 64.815 1.00 22.57 134 SER A N 1
ATOM 766 C CA . SER A 1 122 ? 55.075 1.335 64.431 1.00 23.08 134 SER A CA 1
ATOM 767 C C . SER A 1 122 ? 54.459 2.048 65.623 1.00 22.48 134 SER A C 1
ATOM 768 O O . SER A 1 122 ? 53.785 1.416 66.446 1.00 21.93 134 SER A O 1
ATOM 771 N N . THR A 1 123 ? 54.741 3.349 65.723 1.00 21.73 135 THR A N 1
ATOM 772 C CA . THR A 1 123 ? 54.172 4.194 66.770 1.00 20.97 135 THR A CA 1
ATOM 773 C C . THR A 1 123 ? 53.278 5.264 66.144 1.00 20.66 135 THR A C 1
ATOM 774 O O . THR A 1 123 ? 52.704 6.097 66.864 1.00 21.90 135 THR A O 1
ATOM 778 N N . ILE A 1 124 ? 53.185 5.260 64.811 1.00 19.21 136 ILE A N 1
ATOM 779 C CA . ILE A 1 124 ? 52.364 6.221 64.075 1.00 19.56 136 ILE A CA 1
ATOM 780 C C . ILE A 1 124 ? 50.918 5.757 64.038 1.00 18.42 136 ILE A C 1
ATOM 781 O O . ILE A 1 124 ? 50.685 4.584 63.768 1.00 19.37 136 ILE A O 1
ATOM 786 N N . SER A 1 125 ? 49.967 6.667 64.291 1.00 18.33 137 SER A N 1
ATOM 787 C CA . SER A 1 125 ? 48.532 6.340 64.252 1.00 17.97 137 SER A CA 1
ATOM 788 C C . SER A 1 125 ? 48.077 6.057 62.819 1.00 17.51 137 SER A C 1
ATOM 789 O O . SER A 1 125 ? 48.630 6.611 61.867 1.00 16.81 137 SER A O 1
ATOM 792 N N . ARG A 1 126 ? 47.067 5.196 62.680 1.00 16.58 138 ARG A N 1
ATOM 793 C CA . ARG A 1 126 ? 46.447 4.981 61.369 1.00 17.43 138 ARG A CA 1
ATOM 794 C C . ARG A 1 126 ? 45.990 6.292 60.755 1.00 17.19 138 ARG A C 1
ATOM 795 O O . ARG A 1 126 ? 46.279 6.559 59.588 1.00 16.92 138 ARG A O 1
ATOM 803 N N . PHE A 1 127 ? 45.278 7.110 61.534 1.00 16.80 139 PHE A N 1
ATOM 804 C CA . PHE A 1 127 ? 44.819 8.430 61.066 1.00 17.72 139 PHE A CA 1
ATOM 805 C C . PHE A 1 127 ? 45.357 9.492 62.046 1.00 17.99 139 PHE A C 1
ATOM 806 O O . PHE A 1 127 ? 44.783 9.699 63.115 1.00 17.40 139 PHE A O 1
ATOM 814 N N . ALA A 1 128 ? 46.505 10.087 61.690 1.00 17.80 140 ALA A N 1
ATOM 815 C CA . ALA A 1 128 ? 47.352 10.789 62.660 1.00 17.18 140 ALA A CA 1
ATOM 816 C C . ALA A 1 128 ? 47.000 12.263 62.843 1.00 17.48 140 ALA A C 1
ATOM 817 O O . ALA A 1 128 ? 46.959 12.757 63.959 1.00 16.38 140 ALA A O 1
ATOM 819 N N . CYS A 1 129 ? 46.764 12.956 61.736 1.00 17.71 141 CYS A N 1
ATOM 820 C CA . CYS A 1 129 ? 46.419 14.367 61.813 1.00 16.43 141 CYS A CA 1
ATOM 821 C C . CYS A 1 129 ? 45.718 14.886 60.576 1.00 16.09 141 CYS A C 1
ATOM 822 O O . CYS A 1 129 ? 45.637 14.192 59.550 1.00 16.11 141 CYS A O 1
ATOM 825 N N . ARG A 1 130 ? 45.151 16.083 60.717 1.00 16.35 142 ARG A N 1
ATOM 826 C CA . ARG A 1 130 ? 44.515 16.806 59.616 1.00 17.69 142 ARG A CA 1
ATOM 827 C C . ARG A 1 130 ? 45.202 18.148 59.456 1.00 18.61 142 ARG A C 1
ATOM 828 O O . ARG A 1 130 ? 45.512 18.823 60.461 1.00 18.56 142 ARG A O 1
ATOM 836 N N . ILE A 1 131 ? 45.465 18.516 58.206 1.00 18.76 143 ILE A N 1
ATOM 837 C CA . ILE A 1 131 ? 45.901 19.862 57.874 1.00 19.64 143 ILE A CA 1
ATOM 838 C C . ILE A 1 131 ? 44.701 20.491 57.154 1.00 19.64 143 ILE A C 1
ATOM 839 O O . ILE A 1 131 ? 44.234 19.937 56.142 1.00 18.75 143 ILE A O 1
ATOM 844 N N . VAL A 1 132 ? 44.213 21.624 57.661 1.00 19.90 144 VAL A N 1
ATOM 845 C CA . VAL A 1 132 ? 43.001 22.267 57.159 1.00 21.46 144 VAL A CA 1
ATOM 846 C C . VAL A 1 132 ? 43.405 23.639 56.635 1.00 22.81 144 VAL A C 1
ATOM 847 O O . VAL A 1 132 ? 43.989 24.442 57.377 1.00 22.83 144 VAL A O 1
ATOM 851 N N . CYS A 1 133 ? 43.091 23.873 55.360 1.00 22.61 145 CYS A N 1
ATOM 852 C CA . CYS A 1 133 ? 43.564 25.063 54.641 1.00 24.50 145 CYS A CA 1
ATOM 853 C C . CYS A 1 133 ? 42.380 25.913 54.196 1.00 24.85 145 CYS A C 1
ATOM 854 O O . CYS A 1 133 ? 41.427 25.406 53.608 1.00 25.10 145 CYS A O 1
ATOM 857 N N . ASP A 1 134 ? 42.448 27.207 54.497 1.00 26.17 146 ASP A N 1
ATOM 858 C CA . ASP A 1 134 ? 41.491 28.179 53.984 1.00 26.81 146 ASP A CA 1
ATOM 859 C C . ASP A 1 134 ? 41.526 28.178 52.452 1.00 27.12 146 ASP A C 1
ATOM 860 O O . ASP A 1 134 ? 42.597 28.250 51.852 1.00 26.79 146 ASP A O 1
ATOM 865 N N . ARG A 1 135 ? 40.349 28.091 51.835 1.00 27.70 147 ARG A N 1
ATOM 866 C CA . ARG A 1 135 ? 40.242 28.037 50.380 1.00 29.27 147 ARG A CA 1
ATOM 867 C C . ARG A 1 135 ? 40.390 29.438 49.751 1.00 30.56 147 ARG A C 1
ATOM 868 O O . ARG A 1 135 ? 40.509 29.567 48.537 1.00 30.69 147 ARG A O 1
ATOM 876 N N . ASN A 1 136 ? 40.405 30.467 50.593 1.00 31.90 148 ASN A N 1
ATOM 877 C CA . ASN A 1 136 ? 40.525 31.844 50.132 1.00 33.27 148 ASN A CA 1
ATOM 878 C C . ASN A 1 136 ? 41.726 32.506 50.767 1.00 33.55 148 ASN A C 1
ATOM 879 O O . ASN A 1 136 ? 42.200 32.065 51.814 1.00 31.76 148 ASN A O 1
ATOM 884 N N . GLU A 1 137 ? 42.221 33.566 50.126 1.00 34.11 149 GLU A N 1
ATOM 885 C CA . GLU A 1 137 ? 43.426 34.264 50.567 1.00 34.87 149 GLU A CA 1
ATOM 886 C C . GLU A 1 137 ? 43.262 34.708 52.027 1.00 34.09 149 GLU A C 1
ATOM 887 O O . GLU A 1 137 ? 42.164 35.115 52.407 1.00 34.44 149 GLU A O 1
ATOM 893 N N . PRO A 1 138 ? 44.340 34.619 52.851 1.00 33.53 150 PRO A N 1
ATOM 894 C CA . PRO A 1 138 ? 45.681 34.155 52.517 1.00 32.82 150 PRO A CA 1
ATOM 895 C C . PRO A 1 138 ? 45.928 32.639 52.620 1.00 31.93 150 PRO A C 1
ATOM 896 O O . PRO A 1 138 ? 47.087 32.218 52.659 1.00 31.99 150 PRO A O 1
ATOM 900 N N . TYR A 1 139 ? 44.864 31.837 52.606 1.00 30.91 151 TYR A N 1
ATOM 901 C CA . TYR A 1 139 ? 44.978 30.357 52.572 1.00 29.93 151 TYR A CA 1
ATOM 902 C C . TYR A 1 139 ? 45.761 29.821 53.768 1.00 28.44 151 TYR A C 1
ATOM 903 O O . TYR A 1 139 ? 46.639 28.966 53.617 1.00 27.98 151 TYR A O 1
ATOM 912 N N . THR A 1 140 ? 45.433 30.334 54.943 1.00 26.94 152 THR A N 1
ATOM 913 C CA . THR A 1 140 ? 46.031 29.867 56.190 1.00 26.61 152 THR A CA 1
ATOM 914 C C . THR A 1 140 ? 45.875 28.354 56.338 1.00 25.70 152 THR A C 1
ATOM 915 O O . THR A 1 140 ? 44.842 27.812 56.000 1.00 24.60 152 THR A O 1
ATOM 919 N N . ALA A 1 141 ? 46.931 27.704 56.813 1.00 24.62 153 ALA A N 1
ATOM 920 C CA . ALA A 1 141 ? 46.898 26.281 57.068 1.00 23.96 153 ALA A CA 1
ATOM 921 C C . ALA A 1 141 ? 46.942 26.097 58.577 1.00 24.19 153 ALA A C 1
ATOM 922 O O . ALA A 1 141 ? 47.677 26.806 59.296 1.00 23.02 153 ALA A O 1
ATOM 924 N N . ARG A 1 142 ? 46.166 25.129 59.048 1.00 22.78 154 ARG A N 1
ATOM 925 C CA . ARG A 1 142 ? 46.102 24.827 60.471 1.00 21.82 154 ARG A CA 1
ATOM 926 C C . ARG A 1 142 ? 46.112 23.310 60.679 1.00 21.86 154 ARG A C 1
ATOM 927 O O . ARG A 1 142 ? 45.632 22.540 59.823 1.00 22.40 154 ARG A O 1
ATOM 935 N N . ILE A 1 143 ? 46.652 22.894 61.814 1.00 20.93 155 ILE A N 1
ATOM 936 C CA . ILE A 1 143 ? 46.774 21.477 62.109 1.00 20.12 155 ILE A CA 1
ATOM 937 C C . ILE A 1 143 ? 45.868 21.049 63.273 1.00 20.19 155 ILE A C 1
ATOM 938 O O . ILE A 1 143 ? 45.692 21.794 64.255 1.00 19.34 155 ILE A O 1
ATOM 943 N N . PHE A 1 144 ? 45.327 19.835 63.155 1.00 18.47 156 PHE A N 1
ATOM 944 C CA . PHE A 1 144 ? 44.485 19.257 64.196 1.00 18.45 156 PHE A CA 1
ATOM 945 C C . PHE A 1 144 ? 44.957 17.823 64.462 1.00 17.91 156 PHE A C 1
ATOM 946 O O . PHE A 1 144 ? 45.337 17.102 63.542 1.00 18.24 156 PHE A O 1
ATOM 954 N N . ALA A 1 145 ? 44.990 17.425 65.721 1.00 17.83 157 ALA A N 1
ATOM 955 C CA . ALA A 1 145 ? 45.351 16.042 66.017 1.00 16.47 157 ALA A CA 1
ATOM 956 C C . ALA A 1 145 ? 44.223 15.079 65.601 1.00 16.03 157 ALA A C 1
ATOM 957 O O . ALA A 1 145 ? 43.040 15.418 65.689 1.00 16.30 157 ALA A O 1
ATOM 959 N N . ALA A 1 146 ? 44.624 13.878 65.182 1.00 16.15 158 ALA A N 1
ATOM 960 C CA . ALA A 1 146 ? 43.714 12.803 64.730 1.00 16.55 158 ALA A CA 1
ATOM 961 C C . ALA A 1 146 ? 43.221 13.030 63.317 1.00 17.11 158 ALA A C 1
ATOM 962 O O . ALA A 1 146 ? 43.199 14.188 62.807 1.00 17.44 158 ALA A O 1
ATOM 964 N N . GLY A 1 147 ? 42.829 11.929 62.667 1.00 17.78 159 GLY A N 1
ATOM 965 C CA . GLY A 1 147 ? 42.139 12.026 61.380 1.00 16.58 159 GLY A CA 1
ATOM 966 C C . GLY A 1 147 ? 40.886 11.145 61.417 1.00 17.66 159 GLY A C 1
ATOM 967 O O . GLY A 1 147 ? 40.791 10.158 62.208 1.00 16.12 159 GLY A O 1
ATOM 968 N N . PHE A 1 148 ? 39.911 11.512 60.589 1.00 18.44 160 PHE A N 1
ATOM 969 C CA . PHE A 1 148 ? 38.668 10.737 60.456 1.00 18.69 160 PHE A CA 1
ATOM 970 C C . PHE A 1 148 ? 38.924 9.437 59.698 1.00 19.86 160 PHE A C 1
ATOM 971 O O . PHE A 1 148 ? 39.584 9.438 58.644 1.00 19.85 160 PHE A O 1
ATOM 979 N N . ASP A 1 149 ? 38.405 8.329 60.227 1.00 19.58 161 ASP A N 1
ATOM 980 C CA . ASP A 1 149 ? 38.600 7.025 59.594 1.00 20.91 161 ASP A CA 1
ATOM 981 C C . ASP A 1 149 ? 37.551 6.737 58.483 1.00 21.18 161 ASP A C 1
ATOM 982 O O . ASP A 1 149 ? 36.877 7.646 58.010 1.00 21.10 161 ASP A O 1
ATOM 987 N N . SER A 1 150 ? 37.405 5.479 58.058 1.00 22.72 162 SER A N 1
ATOM 988 C CA A SER A 1 150 ? 36.455 5.181 56.988 0.50 23.22 162 SER A CA 1
ATOM 989 C CA B SER A 1 150 ? 36.456 5.184 56.980 0.50 23.63 162 SER A CA 1
ATOM 990 C C . SER A 1 150 ? 34.982 5.366 57.378 1.00 23.75 162 SER A C 1
ATOM 991 O O . SER A 1 150 ? 34.125 5.448 56.510 1.00 25.02 162 SER A O 1
ATOM 996 N N . SER A 1 151 ? 34.692 5.429 58.678 1.00 23.71 163 SER A N 1
ATOM 997 C CA . SER A 1 151 ? 33.350 5.759 59.153 1.00 23.70 163 SER A CA 1
ATOM 998 C C . SER A 1 151 ? 33.200 7.283 59.261 1.00 22.71 163 SER A C 1
ATOM 999 O O . SER A 1 151 ? 32.183 7.787 59.759 1.00 22.46 163 SER A O 1
ATOM 1002 N N . LYS A 1 152 ? 34.221 8.008 58.797 1.00 21.33 164 LYS A N 1
ATOM 1003 C CA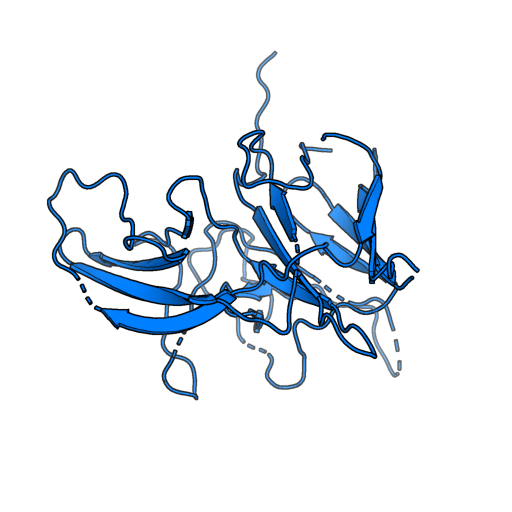 . LYS A 1 152 ? 34.282 9.466 58.887 1.00 20.84 164 LYS A CA 1
ATOM 1004 C C . LYS A 1 152 ? 34.242 9.890 60.350 1.00 20.30 164 LYS A C 1
ATOM 1005 O O . LYS A 1 152 ? 33.692 10.936 60.676 1.00 20.28 164 LYS A O 1
ATOM 1011 N N . ASN A 1 153 ? 34.864 9.070 61.205 1.00 19.26 165 ASN A N 1
ATOM 1012 C CA . ASN A 1 153 ? 34.822 9.254 62.649 1.00 18.54 165 ASN A CA 1
ATOM 1013 C C . ASN A 1 153 ? 36.213 9.311 63.278 1.00 17.60 165 ASN A C 1
ATOM 1014 O O . ASN A 1 153 ? 37.136 8.634 62.824 1.00 17.38 165 ASN A O 1
ATOM 1019 N N . ILE A 1 154 ? 36.319 10.108 64.341 1.00 17.15 166 ILE A N 1
ATOM 1020 C CA . ILE A 1 154 ? 37.486 10.088 65.197 1.00 18.07 166 ILE A CA 1
ATOM 1021 C C . ILE A 1 154 ? 37.061 9.575 66.558 1.00 18.99 166 ILE A C 1
ATOM 1022 O O . ILE A 1 154 ? 36.182 10.164 67.191 1.00 19.78 166 ILE A O 1
ATOM 1027 N N . PHE A 1 155 ? 37.718 8.512 67.004 1.00 19.37 167 PHE A N 1
ATOM 1028 C CA . PHE A 1 155 ? 37.376 7.838 68.270 1.00 20.27 167 PHE A CA 1
ATOM 1029 C C . PHE A 1 155 ? 38.346 8.224 69.364 1.00 19.98 167 PHE A C 1
ATOM 1030 O O . PHE A 1 155 ? 39.537 7.984 69.218 1.00 19.94 167 PHE A O 1
ATOM 1038 N N . LEU A 1 156 ? 37.835 8.851 70.414 1.00 18.66 168 LEU A N 1
ATOM 1039 C CA A LEU A 1 156 ? 38.607 9.105 71.634 0.50 19.86 168 LEU A CA 1
ATOM 1040 C CA B LEU A 1 156 ? 38.605 9.099 71.625 0.50 20.13 168 LEU A CA 1
ATOM 1041 C C . LEU A 1 156 ? 38.071 8.207 72.740 1.00 20.22 168 LEU A C 1
ATOM 1042 O O . LEU A 1 156 ? 36.967 8.434 73.252 1.00 20.27 168 LEU A O 1
ATOM 1051 N N . GLY A 1 157 ? 38.868 7.198 73.086 1.00 22.10 169 GLY A N 1
ATOM 1052 C CA . GLY A 1 157 ? 38.474 6.189 74.074 1.00 24.13 169 GLY A CA 1
ATOM 1053 C C . GLY A 1 157 ? 38.559 6.675 75.507 1.00 25.72 169 GLY A C 1
ATOM 1054 O O . GLY A 1 157 ? 39.036 7.770 75.781 1.00 24.26 169 GLY A O 1
ATOM 1055 N N . GLU A 1 158 ? 38.123 5.825 76.435 1.00 28.65 170 GLU A N 1
ATOM 1056 C CA . GLU A 1 158 ? 37.987 6.236 77.835 1.00 31.00 170 GLU A CA 1
ATOM 1057 C C . GLU A 1 158 ? 39.288 6.785 78.383 1.00 31.16 170 GLU A C 1
ATOM 1058 O O . GLU A 1 158 ? 39.278 7.749 79.179 1.00 31.48 170 GLU A O 1
ATOM 1064 N N . LYS A 1 159 ? 40.399 6.189 77.929 1.00 30.65 171 LYS A N 1
ATOM 1065 C CA . LYS A 1 159 ? 41.726 6.556 78.409 1.00 30.69 171 LYS A CA 1
ATOM 1066 C C . LYS A 1 159 ? 42.200 7.929 77.924 1.00 29.83 171 LYS A C 1
ATOM 1067 O O . LYS A 1 159 ? 42.870 8.642 78.686 1.00 31.55 171 LYS A O 1
ATOM 1069 N N . ALA A 1 160 ? 41.873 8.285 76.679 1.00 27.50 172 ALA A N 1
ATOM 1070 C CA . ALA A 1 160 ? 42.246 9.570 76.095 1.00 25.69 172 ALA A CA 1
ATOM 1071 C C . ALA A 1 160 ? 41.811 10.730 76.993 1.00 23.72 172 ALA A C 1
ATOM 1072 O O . ALA A 1 160 ? 40.707 10.732 77.525 1.00 23.44 172 ALA A O 1
ATOM 1074 N N . ALA A 1 161 ? 42.674 11.730 77.143 1.00 21.49 173 ALA A N 1
ATOM 1075 C CA . ALA A 1 161 ? 42.336 12.912 77.935 1.00 19.23 173 ALA A CA 1
ATOM 1076 C C . ALA A 1 161 ? 41.193 13.668 77.236 1.00 18.50 173 ALA A C 1
ATOM 1077 O O . ALA A 1 161 ? 41.284 13.950 76.046 1.00 18.41 173 ALA A O 1
ATOM 1079 N N . LYS A 1 162 ? 40.117 13.977 77.968 1.00 17.21 174 LYS A N 1
ATOM 1080 C CA . LYS A 1 162 ? 39.042 14.805 77.409 1.00 17.00 174 LYS A CA 1
ATOM 1081 C C . LYS A 1 162 ? 38.483 15.727 78.484 1.00 16.21 174 LYS A C 1
ATOM 1082 O O . LYS A 1 162 ? 38.445 15.374 79.662 1.00 14.57 174 LYS A O 1
ATOM 1088 N N . TRP A 1 163 ? 38.093 16.928 78.064 1.00 16.00 175 TRP A N 1
ATOM 1089 C CA . TRP A 1 163 ? 37.699 17.994 79.002 1.00 16.28 175 TRP A CA 1
ATOM 1090 C C . TRP A 1 163 ? 36.857 19.034 78.260 1.00 17.52 175 TRP A C 1
ATOM 1091 O O . TRP A 1 163 ? 36.773 19.033 77.023 1.00 17.25 175 TRP A O 1
ATOM 1102 N N . LYS A 1 164 ? 36.252 19.934 79.021 1.00 18.50 176 LYS A N 1
ATOM 1103 C CA . LYS A 1 164 ? 35.538 21.046 78.431 1.00 20.37 176 LYS A CA 1
ATOM 1104 C C . LYS A 1 164 ? 36.435 22.279 78.506 1.00 20.67 176 LYS A C 1
ATOM 1105 O O . LYS A 1 164 ? 36.969 22.615 79.567 1.00 19.98 176 LYS A O 1
ATOM 1111 N N . ASN A 1 165 ? 36.594 22.953 77.373 1.00 21.80 177 ASN A N 1
ATOM 1112 C CA . ASN A 1 165 ? 37.468 24.111 77.358 1.00 23.51 177 ASN A CA 1
ATOM 1113 C C . ASN A 1 165 ? 36.713 25.371 77.835 1.00 24.50 177 ASN A C 1
ATOM 1114 O O . ASN A 1 165 ? 35.505 25.303 78.104 1.00 24.43 177 A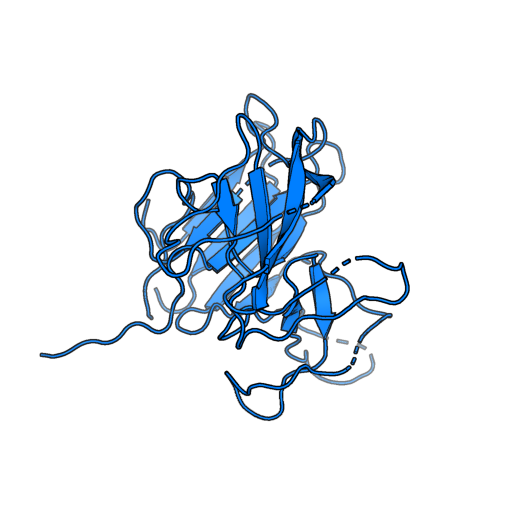SN A O 1
ATOM 1119 N N . PRO A 1 166 ? 37.430 26.496 78.003 1.00 25.60 178 PRO A N 1
ATOM 1120 C CA . PRO A 1 166 ? 36.776 27.694 78.520 1.00 26.79 178 PRO A CA 1
ATOM 1121 C C . PRO A 1 166 ? 35.559 28.143 77.692 1.00 27.53 178 PRO A C 1
ATOM 1122 O O . PRO A 1 166 ? 34.597 28.677 78.252 1.00 27.87 178 PRO A O 1
ATOM 1126 N N . ASP A 1 167 ? 35.566 27.874 76.392 1.00 28.76 179 ASP A N 1
ATOM 1127 C CA . ASP A 1 167 ? 34.391 28.154 75.545 1.00 29.94 179 ASP A CA 1
ATOM 1128 C C . ASP A 1 167 ? 33.236 27.149 75.680 1.00 29.30 179 ASP A C 1
ATOM 1129 O O . ASP A 1 167 ? 32.242 27.246 74.958 1.00 29.73 179 ASP A O 1
ATOM 1134 N N . GLY A 1 168 ? 33.364 26.169 76.579 1.00 28.04 180 GLY A N 1
ATOM 1135 C CA . GLY A 1 168 ? 32.301 25.200 76.792 1.00 26.91 180 GLY A CA 1
ATOM 1136 C C . GLY A 1 168 ? 32.233 24.043 75.813 1.00 25.72 180 GLY A C 1
ATOM 1137 O O . GLY A 1 168 ? 31.308 23.250 75.855 1.00 25.90 180 GLY A O 1
ATOM 1138 N N . HIS A 1 169 ? 33.224 23.908 74.945 1.00 24.14 181 HIS A N 1
ATOM 1139 C CA . HIS A 1 169 ? 33.212 22.792 73.993 1.00 23.64 181 HIS A CA 1
ATOM 1140 C C . HIS A 1 169 ? 34.092 21.646 74.488 1.00 21.46 181 HIS A C 1
ATOM 1141 O O . HIS A 1 169 ? 35.119 21.883 75.125 1.00 21.45 181 HIS A O 1
ATOM 1156 N N . ASP A 1 171 ? 36.882 18.889 74.190 1.00 18.48 183 ASP A N 1
ATOM 1157 C CA . ASP A 1 171 ? 38.118 18.713 73.419 1.00 18.28 183 ASP A CA 1
ATOM 1158 C C . ASP A 1 171 ? 38.837 17.489 73.972 1.00 17.39 183 ASP A C 1
ATOM 1159 O O . ASP A 1 171 ? 38.447 16.966 75.026 1.00 15.82 183 ASP A O 1
ATOM 1164 N N . GLY A 1 172 ? 39.868 17.012 73.268 1.00 17.02 184 GLY A N 1
ATOM 1165 C CA . GLY A 1 172 ? 40.591 15.839 73.714 1.00 15.29 184 GLY A CA 1
ATOM 1166 C C . GLY A 1 172 ? 41.987 15.772 73.118 1.00 16.26 184 GLY A C 1
ATOM 1167 O O . GLY A 1 172 ? 42.297 16.486 72.133 1.00 15.76 184 GLY A O 1
ATOM 1168 N N . LEU A 1 173 ? 42.799 14.902 73.702 1.00 15.10 185 LEU A N 1
ATOM 1169 C CA . LEU A 1 173 ? 44.087 14.496 73.095 1.00 16.56 185 LEU A CA 1
ATOM 1170 C C . LEU A 1 173 ? 44.022 13.089 72.580 1.00 17.75 185 LEU A C 1
ATOM 1171 O O . LEU A 1 173 ? 43.321 12.234 73.138 1.00 17.82 185 LEU A O 1
ATOM 1176 N N . THR A 1 174 ? 44.785 12.823 71.529 1.00 18.50 186 THR A N 1
ATOM 1177 C CA . THR A 1 174 ? 44.932 11.436 71.113 1.00 19.76 186 THR A CA 1
ATOM 1178 C C . THR A 1 174 ? 45.827 10.695 72.131 1.00 20.03 186 THR A C 1
ATOM 1179 O O . THR A 1 174 ? 46.405 11.307 73.040 1.00 18.53 186 THR A O 1
ATOM 1183 N N . THR A 1 175 ? 45.869 9.381 71.999 1.00 20.84 187 THR A N 1
ATOM 1184 C CA . THR A 1 175 ? 46.661 8.506 72.878 1.00 22.48 187 THR A CA 1
ATOM 1185 C C . THR A 1 175 ? 48.133 8.969 73.002 1.00 21.59 187 THR A C 1
ATOM 1186 O O . THR A 1 175 ? 48.711 9.060 74.110 1.00 20.35 187 THR A O 1
ATOM 1190 N N . ASN A 1 176 ? 48.727 9.246 71.854 1.00 20.61 188 ASN A N 1
ATOM 1191 C CA . ASN A 1 176 ? 50.153 9.587 71.812 1.00 20.57 188 ASN A CA 1
ATOM 1192 C C . ASN A 1 176 ? 50.441 11.045 71.484 1.00 20.34 188 ASN A C 1
ATOM 1193 O O . ASN A 1 176 ? 51.542 11.523 71.749 1.00 19.21 188 ASN A O 1
ATOM 1198 N N . GLY A 1 177 ? 49.464 11.719 70.891 1.00 19.62 189 GLY A N 1
ATOM 1199 C CA . GLY A 1 177 ? 49.574 13.140 70.629 1.00 18.87 189 GLY A CA 1
ATOM 1200 C C . GLY A 1 177 ? 50.174 13.507 69.287 1.00 18.84 189 GLY A C 1
ATOM 1201 O O . GLY A 1 177 ? 50.858 12.709 68.641 1.00 18.70 189 GLY A O 1
ATOM 1202 N N . VAL A 1 178 ? 49.897 14.734 68.882 1.00 18.55 190 VAL A N 1
ATOM 1203 C CA . VAL A 1 178 ? 50.509 15.321 67.711 1.00 18.27 190 VAL A CA 1
ATOM 1204 C C . VAL A 1 178 ? 51.220 16.574 68.202 1.00 18.58 190 VAL A C 1
ATOM 1205 O O . VAL A 1 178 ? 50.627 17.359 68.918 1.00 16.68 190 VAL A O 1
ATOM 1209 N N . LEU A 1 179 ? 52.497 16.744 67.844 1.00 18.55 191 LEU A N 1
ATOM 1210 C CA . LEU A 1 179 ? 53.242 17.854 68.429 1.00 18.32 191 LEU A CA 1
ATOM 1211 C C . LEU A 1 179 ? 53.679 18.773 67.312 1.00 19.02 191 LEU A C 1
ATOM 1212 O O . LEU A 1 179 ? 53.877 18.331 66.185 1.00 17.32 191 LEU A O 1
ATOM 1217 N N . VAL A 1 180 ? 53.818 20.052 67.626 1.00 19.70 192 VAL A N 1
ATOM 1218 C CA . VAL A 1 180 ? 54.238 21.015 66.626 1.00 20.81 192 VAL A CA 1
ATOM 1219 C C . VAL A 1 180 ? 55.260 21.926 67.278 1.00 21.71 192 VAL A C 1
ATOM 1220 O O . VAL A 1 180 ? 55.115 22.304 68.430 1.00 19.98 192 VAL A O 1
ATOM 1232 N N . HIS A 1 182 ? 57.133 25.617 66.160 1.00 32.71 194 HIS A N 1
ATOM 1233 C CA . HIS A 1 182 ? 57.457 26.729 65.272 1.00 37.12 194 HIS A CA 1
ATOM 1234 C C . HIS A 1 182 ? 58.861 27.219 65.653 1.00 39.46 194 HIS A C 1
ATOM 1235 O O . HIS A 1 182 ? 59.034 27.772 66.734 1.00 39.58 194 HIS A O 1
ATOM 1242 N N . PRO A 1 183 ? 59.888 26.917 64.816 1.00 42.34 195 PRO A N 1
ATOM 1243 C CA . PRO A 1 183 ? 61.283 27.355 65.055 1.00 44.17 195 PRO A CA 1
ATOM 1244 C C . PRO A 1 183 ? 61.492 28.875 65.261 1.00 45.86 195 PRO A C 1
ATOM 1245 O O . PRO A 1 183 ? 60.708 29.704 64.782 1.00 45.87 195 PRO A O 1
ATOM 1249 N N . ARG A 1 184 ? 62.543 29.226 65.995 1.00 47.48 196 ARG A N 1
ATOM 1250 C CA . ARG A 1 184 ? 62.710 30.605 66.456 1.00 48.39 196 ARG A CA 1
ATOM 1251 C C . ARG A 1 184 ? 63.815 31.291 65.658 1.00 49.17 196 ARG A C 1
ATOM 1252 O O . ARG A 1 184 ? 63.685 31.473 64.444 1.00 50.13 196 ARG A O 1
ATOM 1254 N N . GLU A 1 190 ? 63.540 38.049 73.317 1.00 52.99 202 GLU A N 1
ATOM 1255 C CA . GLU A 1 190 ? 63.694 37.445 71.985 1.00 52.69 202 GLU A CA 1
ATOM 1256 C C . GLU A 1 190 ? 62.972 36.078 71.829 1.00 52.22 202 GLU A C 1
ATOM 1257 O O . GLU A 1 190 ? 61.990 36.003 71.080 1.00 52.48 202 GLU A O 1
ATOM 1259 N N . SER A 1 191 ? 63.419 34.998 72.487 1.00 51.06 203 SER A N 1
ATOM 1260 C CA . SER A 1 191 ? 64.659 34.903 73.286 1.00 50.06 203 SER A CA 1
ATOM 1261 C C . SER A 1 191 ? 65.244 33.482 73.247 1.00 48.84 203 SER A C 1
ATOM 1262 O O . SER A 1 191 ? 66.466 33.317 73.283 1.00 49.62 203 SER A O 1
ATOM 1264 N N . GLN A 1 192 ? 64.374 32.467 73.174 1.00 46.67 204 GLN A N 1
ATOM 1265 C CA . GLN A 1 192 ? 64.784 31.052 73.333 1.00 44.23 204 GLN A CA 1
ATOM 1266 C C . GLN A 1 192 ? 64.510 30.203 72.081 1.00 41.65 204 GLN A C 1
ATOM 1267 O O . GLN A 1 192 ? 63.765 30.639 71.210 1.00 41.91 204 GLN A O 1
ATOM 1273 N N . PRO A 1 193 ? 65.120 28.998 71.965 1.00 38.91 205 PRO A N 1
ATOM 1274 C CA . PRO A 1 193 ? 64.812 28.306 70.709 1.00 36.54 205 PRO A CA 1
ATOM 1275 C C . PRO A 1 193 ? 63.394 27.718 70.765 1.00 34.00 205 PRO A C 1
ATOM 1276 O O . PRO A 1 193 ? 62.800 27.672 71.850 1.00 34.01 205 PRO A O 1
ATOM 1280 N N . GLY A 1 194 ? 62.872 27.300 69.612 1.00 30.63 206 GLY A N 1
ATOM 1281 C CA . GLY A 1 194 ? 61.496 26.794 69.491 1.00 27.08 206 GLY A CA 1
ATOM 1282 C C . GLY A 1 194 ? 61.202 25.730 70.532 1.00 24.57 206 GLY A C 1
ATOM 1283 O O . GLY A 1 194 ? 62.121 25.029 70.990 1.00 23.05 206 GLY A O 1
ATOM 1284 N N . VAL A 1 195 ? 59.919 25.629 70.922 1.00 22.51 207 VAL A N 1
ATOM 1285 C CA A VAL A 1 195 ? 59.463 24.652 71.918 0.50 21.57 207 VAL A CA 1
ATOM 1286 C CA B VAL A 1 195 ? 59.499 24.597 71.880 0.50 21.36 207 VAL A CA 1
ATOM 1287 C C . VAL A 1 195 ? 58.379 23.771 71.268 1.00 20.74 207 VAL A C 1
ATOM 1288 O O . VAL A 1 195 ? 57.524 24.288 70.530 1.00 20.30 207 VAL A O 1
ATOM 1295 N N . TRP A 1 196 ? 58.397 22.480 71.570 1.00 19.63 208 TRP A N 1
ATOM 1296 C CA . TRP A 1 196 ? 57.361 21.589 71.071 1.00 19.47 208 TRP A CA 1
ATOM 1297 C C . TRP A 1 196 ? 56.103 21.847 71.886 1.00 18.68 208 TRP A C 1
ATOM 1298 O O . TRP A 1 196 ? 56.194 22.000 73.103 1.00 19.51 208 TRP A O 1
ATOM 1309 N N . ARG A 1 197 ? 54.952 21.877 71.223 1.00 19.75 209 ARG A N 1
ATOM 1310 C CA . ARG A 1 197 ? 53.657 21.955 71.899 1.00 18.41 209 ARG A CA 1
ATOM 1311 C C . ARG A 1 197 ? 52.801 20.770 71.445 1.00 18.36 209 ARG A C 1
ATOM 1312 O O . ARG A 1 197 ? 52.981 20.256 70.353 1.00 19.10 209 ARG A O 1
ATOM 1320 N N . GLU A 1 198 ? 51.860 20.360 72.283 1.00 17.73 210 GLU A N 1
ATOM 1321 C CA . GLU A 1 198 ? 50.845 19.390 71.814 1.00 16.50 210 GLU A CA 1
ATOM 1322 C C . GLU A 1 198 ? 49.600 20.103 71.292 1.00 16.51 210 GLU A C 1
ATOM 1323 O O . GLU A 1 198 ? 49.103 21.081 71.892 1.00 17.32 210 GLU A O 1
ATOM 1329 N N . ILE A 1 199 ? 49.098 19.605 70.163 1.00 15.69 211 ILE A N 1
ATOM 1330 C CA . ILE A 1 199 ? 47.895 20.095 69.548 1.00 16.32 211 ILE A CA 1
ATOM 1331 C C . ILE A 1 199 ? 46.748 19.122 69.898 1.00 16.33 211 ILE A C 1
ATOM 1332 O O . ILE A 1 199 ? 46.917 17.915 69.837 1.00 16.30 211 ILE A O 1
ATOM 1337 N N . SER A 1 200 ? 45.595 19.681 70.247 1.00 16.72 212 SER A N 1
ATOM 1338 C CA . SER A 1 200 ? 44.447 18.861 70.583 1.00 17.17 212 SER A CA 1
ATOM 1339 C C . SER A 1 200 ? 43.665 18.487 69.316 1.00 17.08 212 SER A C 1
ATOM 1340 O O . SER A 1 200 ? 43.926 18.983 68.211 1.00 16.34 212 SER A O 1
ATOM 1343 N N . VAL A 1 201 ? 42.640 17.663 69.493 1.00 16.73 213 VAL A N 1
ATOM 1344 C CA A VAL A 1 201 ? 41.746 17.264 68.416 0.50 17.14 213 VAL A CA 1
ATOM 1345 C CA B VAL A 1 201 ? 41.819 17.290 68.342 0.50 17.07 213 VAL A CA 1
ATOM 1346 C C . VAL A 1 201 ? 40.978 18.461 67.801 1.00 17.28 213 VAL A C 1
ATOM 1347 O O . VAL A 1 201 ? 40.645 18.458 66.618 1.00 19.74 213 VAL A O 1
ATOM 1354 N N . CYS A 1 202 ? 40.663 19.461 68.632 1.00 18.76 214 CY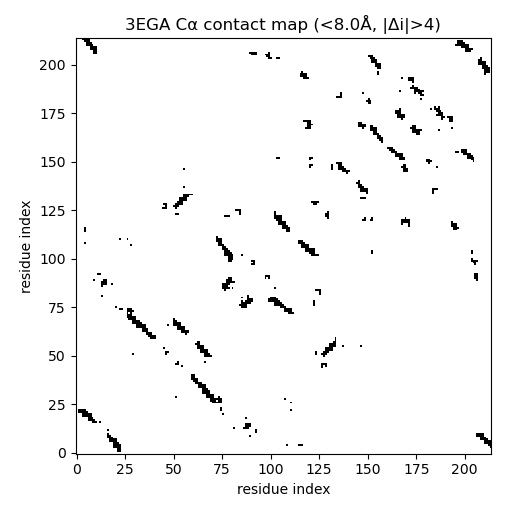S A N 1
ATOM 1355 C CA . CYS A 1 202 ? 39.970 20.686 68.161 1.00 19.66 214 CYS A CA 1
ATOM 1356 C C . CYS A 1 202 ? 40.916 21.850 67.863 1.00 19.66 214 CYS A C 1
ATOM 1357 O O . CYS A 1 202 ? 40.454 22.989 67.699 1.00 20.12 214 CYS A O 1
ATOM 1360 N N . GLY A 1 203 ? 42.211 21.551 67.808 1.00 19.96 215 GLY A N 1
ATOM 1361 C CA . GLY A 1 203 ? 43.263 22.480 67.396 1.00 21.33 215 GLY A CA 1
ATOM 1362 C C . GLY A 1 203 ? 43.720 23.516 68.424 1.00 22.03 215 GLY A C 1
ATOM 1363 O O . GLY A 1 203 ? 44.288 24.559 68.066 1.00 21.83 215 GLY A O 1
ATOM 1364 N N . ASP A 1 204 ? 43.495 23.256 69.708 1.00 21.96 216 ASP A N 1
ATOM 1365 C CA . ASP A 1 204 ? 44.112 24.126 70.734 1.00 21.99 216 ASP A CA 1
ATOM 1366 C C . ASP A 1 204 ? 45.530 23.666 71.099 1.00 21.55 216 ASP A C 1
ATOM 1367 O O . ASP A 1 204 ? 45.923 22.538 70.769 1.00 20.99 216 ASP A O 1
ATOM 1372 N N . VAL A 1 205 ? 46.294 24.554 71.744 1.00 20.34 217 VAL A N 1
ATOM 1373 C CA . VAL A 1 205 ? 47.712 24.325 72.008 1.00 20.33 217 VAL A CA 1
ATOM 1374 C C . VAL A 1 205 ? 47.943 24.118 73.487 1.00 18.95 217 VAL A C 1
ATOM 1375 O O . VAL A 1 205 ? 47.464 24.910 74.305 1.00 18.33 217 VAL A O 1
ATOM 1379 N N . TYR A 1 206 ? 48.661 23.042 73.795 1.00 18.16 218 TYR A N 1
ATOM 1380 C CA . TYR A 1 206 ? 48.999 22.667 75.163 1.00 18.47 218 TYR A CA 1
ATOM 1381 C C . TYR A 1 206 ? 50.481 22.450 75.322 1.00 17.60 218 TYR A C 1
ATOM 1382 O O . TYR A 1 206 ? 51.159 21.970 74.399 1.00 18.32 218 TYR A O 1
ATOM 1391 N N . THR A 1 207 ? 50.992 22.717 76.514 1.00 17.02 219 THR A N 1
ATOM 1392 C CA . THR A 1 207 ? 52.356 22.305 76.821 1.00 17.30 219 THR A CA 1
ATOM 1393 C C . THR A 1 207 ? 52.519 20.779 76.736 1.00 17.49 219 THR A C 1
ATOM 1394 O O . THR A 1 207 ? 51.519 20.015 76.852 1.00 17.02 219 THR A O 1
ATOM 1398 N N . LEU A 1 208 ? 53.761 20.320 76.556 1.00 17.75 220 LEU A N 1
ATOM 1399 C CA . LEU A 1 208 ? 54.019 18.863 76.521 1.00 17.97 220 LEU A CA 1
ATOM 1400 C C . LEU A 1 208 ? 53.583 18.183 77.795 1.00 18.12 220 LEU A C 1
ATOM 1401 O O . LEU A 1 208 ? 53.704 18.755 78.891 1.00 18.21 220 LEU A O 1
ATOM 1406 N N . ARG A 1 209 ? 53.088 16.952 77.661 1.00 16.72 221 ARG A N 1
ATOM 1407 C CA . ARG A 1 209 ? 52.832 16.120 78.839 1.00 17.68 221 ARG A CA 1
ATOM 1408 C C . ARG A 1 209 ? 54.173 15.796 79.521 1.00 18.55 221 ARG A C 1
ATOM 1409 O O . ARG A 1 209 ? 55.247 15.981 78.915 1.00 18.27 221 ARG A O 1
ATOM 1417 N N . GLU A 1 210 ? 54.101 15.306 80.753 1.00 20.07 222 GLU A N 1
ATOM 1418 C CA . GLU A 1 210 ? 55.317 14.962 81.522 1.00 22.04 222 GLU A CA 1
ATOM 1419 C C . GLU A 1 210 ? 56.156 13.866 80.864 1.00 23.57 222 GLU A C 1
ATOM 1420 O O . GLU A 1 210 ? 57.383 13.839 81.018 1.00 24.66 222 GLU A O 1
ATOM 1426 N N . THR A 1 211 ? 55.470 12.957 80.168 1.00 23.67 223 THR A N 1
ATOM 1427 C CA A THR A 1 211 ? 56.090 11.900 79.341 0.50 24.30 223 THR A CA 1
ATOM 1428 C CA B THR A 1 211 ? 56.124 11.951 79.336 0.50 24.74 223 THR A CA 1
ATOM 1429 C C . THR A 1 211 ? 55.254 11.730 78.082 1.00 24.32 223 THR A C 1
ATOM 1430 O O . THR A 1 211 ? 54.046 11.987 78.108 1.00 22.92 223 THR A O 1
ATOM 1437 N N . ARG A 1 212 ? 55.855 11.284 76.974 1.00 24.66 224 ARG A N 1
ATOM 1438 C CA . ARG A 1 212 ? 55.046 11.013 75.778 1.00 24.72 224 ARG A CA 1
ATOM 1439 C C . ARG A 1 212 ? 54.079 9.894 76.190 1.00 23.56 224 ARG A C 1
ATOM 1440 O O . ARG A 1 212 ? 54.453 8.982 76.955 1.00 24.94 224 ARG A O 1
ATOM 1448 N N . SER A 1 213 ? 52.841 10.005 75.741 1.00 21.71 225 SER A N 1
ATOM 1449 C CA . SER A 1 213 ? 51.773 8.988 76.007 1.00 20.65 225 SER A CA 1
ATOM 1450 C C . SER A 1 213 ? 51.243 8.960 77.459 1.00 20.07 225 SER A C 1
ATOM 1451 O O . SER A 1 213 ? 50.386 8.145 77.782 1.00 18.45 225 SER A O 1
ATOM 1454 N N . ALA A 1 214 ? 51.722 9.885 78.294 1.00 18.68 226 ALA A N 1
ATOM 1455 C CA . ALA A 1 214 ? 51.205 10.038 79.658 1.00 18.52 226 ALA A CA 1
ATOM 1456 C C . ALA A 1 214 ? 49.697 10.197 79.628 1.00 18.84 226 ALA A C 1
ATOM 1457 O O . ALA A 1 214 ? 49.160 10.925 78.757 1.00 17.17 226 ALA A O 1
ATOM 1459 N N . GLN A 1 215 ? 49.016 9.541 80.579 1.00 19.60 227 GLN A N 1
ATOM 1460 C CA . GLN A 1 215 ? 47.578 9.752 80.776 1.00 20.90 227 GLN A CA 1
ATOM 1461 C C . GLN A 1 215 ? 47.351 11.061 81.543 1.00 20.61 227 GLN A C 1
ATOM 1462 O O . GLN A 1 215 ? 46.867 11.065 82.680 1.00 19.98 227 GLN A O 1
ATOM 1468 N N . GLN A 1 216 ? 47.675 12.169 80.890 1.00 18.41 228 GLN A N 1
ATOM 1469 C CA . GLN A 1 216 ? 47.730 13.456 81.574 1.00 18.77 228 GLN A CA 1
ATOM 1470 C C . GLN A 1 216 ? 47.773 14.527 80.475 1.00 17.96 228 GLN A C 1
ATOM 1471 O O . GLN A 1 216 ? 48.407 14.304 79.425 1.00 18.38 228 GLN A O 1
ATOM 1477 N N . ARG A 1 217 ? 47.030 15.622 80.651 1.00 15.28 229 ARG A N 1
ATOM 1478 C CA . ARG A 1 217 ? 47.023 16.692 79.680 1.00 15.46 229 ARG A CA 1
ATOM 1479 C C . ARG A 1 217 ? 47.891 17.830 80.203 1.00 15.62 229 ARG A C 1
ATOM 1480 O O . ARG A 1 217 ? 47.894 18.081 81.408 1.00 15.28 229 ARG A O 1
ATOM 1488 N N . GLY A 1 218 ? 48.595 18.502 79.291 1.00 15.97 230 GLY A N 1
ATOM 1489 C CA . GLY A 1 218 ? 49.440 19.646 79.607 1.00 17.13 230 GLY A CA 1
ATOM 1490 C C . GLY A 1 218 ? 48.645 20.904 79.907 1.00 16.73 230 GLY A C 1
ATOM 1491 O O . GLY A 1 218 ? 47.413 20.868 80.066 1.00 17.64 230 GLY A O 1
ATOM 1492 N N . LYS A 1 219 ? 49.356 22.026 79.987 1.00 18.33 231 LYS A N 1
ATOM 1493 C CA . LYS A 1 219 ? 48.766 23.319 80.350 1.00 19.25 231 LYS A CA 1
ATOM 1494 C C . LYS A 1 219 ? 48.340 24.028 79.081 1.00 19.58 231 LYS A C 1
ATOM 1495 O O . LYS A 1 219 ? 49.069 24.034 78.095 1.00 19.73 231 LYS A O 1
ATOM 1509 N N . VAL A 1 221 ? 47.991 26.687 76.350 1.00 24.28 233 VAL A N 1
ATOM 1510 C CA . VAL A 1 221 ? 48.789 27.843 75.934 1.00 26.28 233 VAL A CA 1
ATOM 1511 C C . VAL A 1 221 ? 47.864 28.772 75.153 1.00 27.81 233 VAL A C 1
ATOM 1512 O O . VAL A 1 221 ? 47.707 28.634 73.951 1.00 27.64 233 VAL A O 1
ATOM 1516 N N . GLU A 1 222 ? 47.261 29.742 75.831 1.00 30.43 234 GLU A N 1
ATOM 1517 C CA . GLU A 1 222 ? 46.227 30.550 75.171 1.00 32.39 234 GLU A CA 1
ATOM 1518 C C . GLU A 1 222 ? 46.792 31.541 74.142 1.00 32.19 234 GLU A C 1
ATOM 1519 O O . GLU A 1 222 ? 46.089 31.960 73.212 1.00 32.57 234 GLU A O 1
ATOM 1525 N N . SER A 1 223 ? 48.068 31.861 74.278 1.00 32.41 235 SER A N 1
ATOM 1526 C CA . SER A 1 223 ? 48.707 32.844 73.403 1.00 32.62 235 SER A CA 1
ATOM 1527 C C . SER A 1 223 ? 49.274 32.251 72.099 1.00 32.13 235 SER A C 1
ATOM 1528 O O . SER A 1 223 ? 49.846 32.972 71.276 1.00 31.96 235 SER A O 1
ATOM 1531 N N . GLU A 1 224 ? 49.129 30.940 71.911 1.00 30.63 236 GLU A N 1
ATOM 1532 C CA . GLU A 1 224 ? 49.663 30.287 70.707 1.00 29.50 236 GLU A CA 1
ATOM 1533 C C . GLU A 1 224 ? 48.525 29.558 69.978 1.00 28.09 236 GLU A C 1
ATOM 1534 O O . GLU A 1 224 ? 47.478 29.292 70.564 1.00 27.63 236 GLU A O 1
ATOM 1540 N N . THR A 1 225 ? 48.706 29.277 68.690 1.00 26.86 237 THR A N 1
ATOM 1541 C CA . THR A 1 225 ? 47.624 28.722 67.881 1.00 25.12 237 THR A CA 1
ATOM 1542 C C . THR A 1 225 ? 48.123 27.519 67.064 1.00 23.93 237 THR A C 1
ATOM 1543 O O . THR A 1 225 ? 49.329 27.257 66.975 1.00 23.38 237 THR A O 1
ATOM 1547 N N . ASN A 1 226 ? 47.183 26.828 66.432 1.00 23.23 238 ASN A N 1
ATOM 1548 C CA . ASN A 1 226 ? 47.502 25.724 65.524 1.00 22.26 238 ASN A CA 1
ATOM 1549 C C . ASN A 1 226 ? 47.756 26.172 64.076 1.00 22.83 238 ASN A C 1
ATOM 1550 O O . ASN A 1 226 ? 47.779 25.346 63.179 1.00 22.22 238 ASN A O 1
ATOM 1555 N N . VAL A 1 227 ? 47.887 27.478 63.844 1.00 23.20 239 VAL A N 1
ATOM 1556 C CA . VAL A 1 227 ? 48.277 27.940 62.508 1.00 22.50 239 VAL A CA 1
ATOM 1557 C C . VAL A 1 227 ? 49.702 27.479 62.208 1.00 23.94 239 VAL A C 1
ATOM 1558 O O . VAL A 1 227 ? 50.649 27.760 62.963 1.00 22.97 239 VAL A O 1
ATOM 1562 N N . LEU A 1 228 ? 49.853 26.793 61.083 1.00 23.93 240 LEU A N 1
ATOM 1563 C CA . LEU A 1 228 ? 51.143 26.357 60.619 1.00 25.99 240 LEU A CA 1
ATOM 1564 C C . LEU A 1 228 ? 51.895 27.508 59.937 1.00 27.46 240 LEU A C 1
ATOM 1565 O O . LEU A 1 228 ? 51.403 28.090 58.975 1.00 29.49 240 LEU A O 1
ATOM 1570 N N . GLN A 1 229 ? 53.076 27.831 60.451 1.00 28.57 241 GLN A N 1
ATOM 1571 C CA . GLN A 1 229 ? 53.963 28.825 59.824 1.00 29.63 241 GLN A CA 1
ATOM 1572 C C . GLN A 1 229 ? 54.996 28.158 58.942 1.00 29.56 241 GLN A C 1
ATOM 1573 O O . GLN A 1 229 ? 55.317 26.965 59.140 1.00 28.06 241 GLN A O 1
ATOM 1579 N N . ASP A 1 230 ? 55.562 28.909 57.981 1.00 29.29 242 ASP A N 1
ATOM 1580 C CA . ASP A 1 230 ? 56.647 28.332 57.188 1.00 29.68 242 ASP A CA 1
ATOM 1581 C C . ASP A 1 230 ? 57.733 27.791 58.101 1.00 29.07 242 ASP A C 1
ATOM 1582 O O . ASP A 1 230 ? 58.186 28.488 59.017 1.00 30.00 242 ASP A O 1
ATOM 1587 N N . GLY A 1 231 ? 58.153 26.551 57.861 1.00 27.48 243 GLY A N 1
ATOM 1588 C CA . GLY A 1 231 ? 59.157 25.896 58.682 1.00 27.17 243 GLY A CA 1
ATOM 1589 C C . GLY A 1 231 ? 58.693 25.186 59.954 1.00 27.07 243 GLY A C 1
ATOM 1590 O O . GLY A 1 231 ? 59.518 24.683 60.730 1.00 27.48 243 GLY A O 1
ATOM 1591 N N . SER A 1 232 ? 57.383 25.120 60.166 1.00 26.16 244 SER A N 1
ATOM 1592 C CA . SER A 1 232 ? 56.836 24.391 61.326 1.00 25.42 244 SER A CA 1
ATOM 1593 C C . SER A 1 232 ? 57.177 22.901 61.248 1.00 24.61 244 SER A C 1
ATOM 1594 O O . SER A 1 232 ? 57.117 22.302 60.166 1.00 24.54 244 SER A O 1
ATOM 1597 N N . LEU A 1 233 ? 57.560 22.305 62.380 1.00 23.44 245 LEU A N 1
ATOM 1598 C CA . LEU A 1 233 ? 57.774 20.868 62.417 1.00 22.38 245 LEU A CA 1
ATOM 1599 C C . LEU A 1 233 ? 56.559 20.195 63.064 1.00 22.25 245 LEU A C 1
ATOM 1600 O O . LEU A 1 233 ? 56.001 20.723 64.007 1.00 22.17 245 LEU A O 1
ATOM 1605 N N . ILE A 1 234 ? 56.176 19.036 62.546 1.00 21.04 246 ILE A N 1
ATOM 1606 C CA . ILE A 1 234 ? 55.024 18.287 63.063 1.00 19.90 246 ILE A CA 1
ATOM 1607 C C . ILE A 1 234 ? 55.508 16.906 63.436 1.00 19.88 246 ILE A C 1
ATOM 1608 O O . ILE A 1 234 ? 55.986 16.139 62.570 1.00 19.95 246 ILE A O 1
ATOM 1613 N N . ASP A 1 235 ? 55.398 16.573 64.716 1.00 19.57 247 ASP A N 1
ATOM 1614 C CA . ASP A 1 235 ? 55.884 15.295 65.183 1.00 19.96 247 ASP A CA 1
ATOM 1615 C C . ASP A 1 235 ? 54.693 14.343 65.265 1.00 20.61 247 ASP A C 1
ATOM 1616 O O . ASP A 1 235 ? 53.760 14.590 66.023 1.00 18.72 247 ASP A O 1
ATOM 1621 N N . LEU A 1 236 ? 54.724 13.281 64.459 1.00 20.53 248 LEU A N 1
ATOM 1622 C CA . LEU A 1 236 ? 53.617 12.311 64.440 1.00 21.35 248 LEU A CA 1
ATOM 1623 C C . LEU A 1 236 ? 53.944 11.029 65.177 1.00 21.83 248 LEU A C 1
ATOM 1624 O O . LEU A 1 236 ? 53.360 9.981 64.883 1.00 23.00 248 LEU A O 1
ATOM 1629 N N . CYS A 1 237 ? 54.878 11.097 66.112 1.00 22.80 249 CYS A N 1
ATOM 1630 C CA . CYS A 1 237 ? 55.195 9.959 66.956 1.00 23.96 249 CYS A CA 1
ATOM 1631 C C . CYS A 1 237 ? 55.727 8.788 66.093 1.00 24.04 249 CYS A C 1
ATOM 1632 O O . CYS A 1 237 ? 55.065 7.759 65.925 1.00 24.32 249 CYS A O 1
ATOM 1635 N N . GLY A 1 238 ? 56.915 8.956 65.535 1.00 24.09 250 GLY A N 1
ATOM 1636 C CA . GLY A 1 238 ? 57.440 7.949 64.590 1.00 24.02 250 GLY A CA 1
ATOM 1637 C C . GLY A 1 238 ? 57.980 8.552 63.307 1.00 24.37 250 GLY A C 1
ATOM 1638 O O . GLY A 1 238 ? 58.829 7.953 62.646 1.00 24.79 250 GLY A O 1
ATOM 1639 N N . ALA A 1 239 ? 57.458 9.721 62.943 1.00 24.04 251 ALA A N 1
ATOM 1640 C CA . ALA A 1 239 ? 57.978 10.513 61.826 1.00 23.09 251 ALA A CA 1
ATOM 1641 C C . ALA A 1 239 ? 57.832 11.996 62.156 1.00 23.38 251 ALA A C 1
ATOM 1642 O O . ALA A 1 239 ? 56.925 12.385 62.901 1.00 22.58 251 ALA A O 1
ATOM 1644 N N . THR A 1 240 ? 58.747 12.822 61.627 1.00 21.92 252 THR A N 1
ATOM 1645 C CA . THR A 1 240 ? 58.627 14.272 61.746 1.00 22.72 252 THR A CA 1
ATOM 1646 C C . THR A 1 240 ? 58.491 14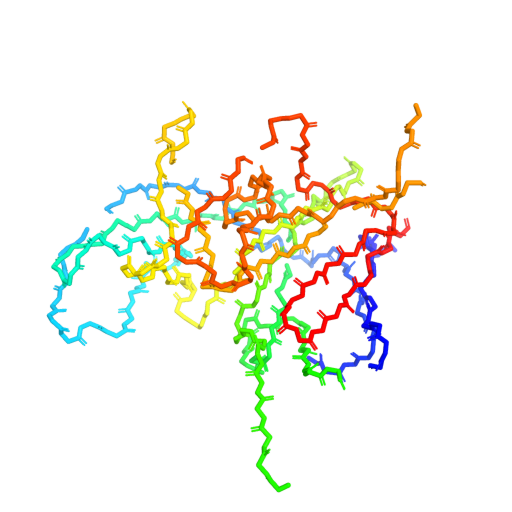.844 60.336 1.00 21.93 252 THR A C 1
ATOM 1647 O O . THR A 1 240 ? 59.270 14.477 59.436 1.00 22.55 252 THR A O 1
ATOM 1651 N N . LEU A 1 241 ? 57.502 15.728 60.173 1.00 21.54 253 LEU A N 1
ATOM 1652 C CA . LEU A 1 241 ? 57.219 16.407 58.911 1.00 21.41 253 LEU A CA 1
ATOM 1653 C C . LEU A 1 241 ? 57.612 17.876 59.041 1.00 21.41 253 LEU A C 1
ATOM 1654 O O . LEU A 1 241 ? 57.545 18.439 60.127 1.00 21.76 253 LEU A O 1
ATOM 1659 N N . LEU A 1 242 ? 57.981 18.477 57.920 1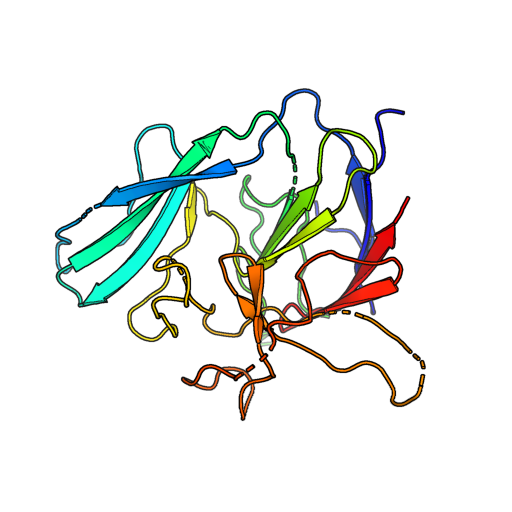.00 21.79 254 LEU A N 1
ATOM 1660 C CA . LEU A 1 242 ? 58.234 19.902 57.839 1.00 22.88 254 LEU A CA 1
ATOM 1661 C C . LEU A 1 242 ? 57.183 20.499 56.922 1.00 22.61 254 LEU A C 1
ATOM 1662 O O . LEU A 1 242 ? 56.969 19.999 55.797 1.00 23.15 254 LEU A O 1
ATOM 1667 N N . TRP A 1 243 ? 56.544 21.566 57.389 1.00 22.30 255 TRP A N 1
ATOM 1668 C CA . TRP A 1 243 ? 55.590 22.330 56.580 1.00 23.80 255 TRP A CA 1
ATOM 1669 C C . TRP A 1 243 ? 56.307 23.511 55.960 1.00 24.78 255 TRP A C 1
ATOM 1670 O O . TRP A 1 243 ? 57.020 24.229 56.661 1.00 24.56 255 TRP A O 1
ATOM 1681 N N . ARG A 1 244 ? 56.065 23.711 54.669 1.00 26.16 256 ARG A N 1
ATOM 1682 C CA . ARG A 1 244 ? 56.594 24.857 53.935 1.00 28.23 256 ARG A CA 1
ATOM 1683 C C . ARG A 1 244 ? 55.428 25.555 53.249 1.00 29.59 256 ARG A 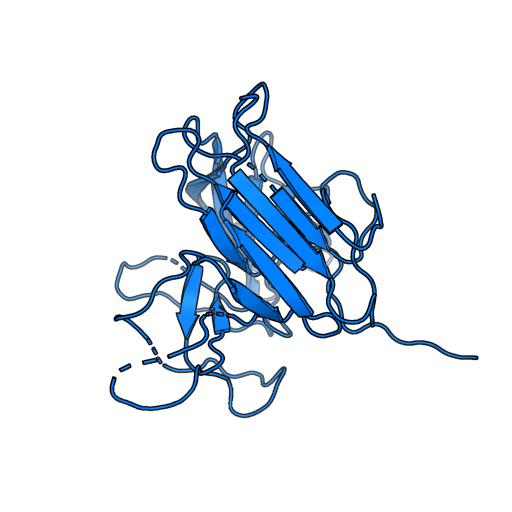C 1
ATOM 1684 O O . ARG A 1 244 ? 54.720 24.937 52.473 1.00 28.24 256 ARG A O 1
ATOM 1692 N N . THR A 1 245 ? 55.206 26.834 53.566 1.00 31.14 257 THR A N 1
ATOM 1693 C CA . THR A 1 245 ? 54.176 27.622 52.893 1.00 33.51 257 THR A CA 1
ATOM 1694 C C . THR A 1 245 ? 54.566 27.748 51.410 1.00 34.29 257 THR A C 1
ATOM 1695 O O . THR A 1 245 ? 55.753 27.825 51.091 1.00 34.29 257 THR A O 1
ATOM 1699 N N . ALA A 1 246 ? 53.583 27.737 50.511 1.00 35.39 258 ALA A N 1
ATOM 1700 C CA . ALA A 1 246 ? 53.857 27.939 49.082 1.00 36.33 258 ALA A CA 1
ATOM 1701 C C . ALA A 1 246 ? 54.255 29.398 48.798 1.00 37.12 258 ALA A C 1
ATOM 1702 O O . ALA A 1 246 ? 53.689 30.331 49.386 1.00 38.02 258 ALA A O 1
#

InterPro domains:
  IPR006800 Pellino family [PIRSF038886] (6-420)
  IPR006800 Pellino family [PTHR12098] (5-420)
  IPR048334 Pellino, FHA domain [PF04710] (12-272)
  IPR048335 Pellino, RING domain [PF20723] (277-420)